Protein AF-A0A7C3SBW4-F1 (afdb_monomer)

Nearest PDB structures (foldseek):
  1ex0-assembly1_B  TM=6.452E-01  e=3.363E-02  Homo sapiens
  1ggu-assembly1_A  TM=6.025E-01  e=2.874E-02  Homo sapiens
  3prx-assembly2_D  TM=5.359E-01  e=4.846E+00  Naja kaouthia

Radius of gyration: 29.94 Å; Cα contacts (8 Å, |Δi|>4): 374; chains: 1; bounding box: 96×35×66 Å

Sequence (185 aa):
MEEKGILLGGFAPDSLNREPVPIFAAIWNLSKTMKRTVTIKPVSNMPSVRIRVFGPVDRRIGYFIPPPPMIAMRERRDEIEVTINPNRGYKVLEFLWDLRDEVTGQMLPPEQWALAVIEFCGEFWVDGERIGVIEEPLKVAGGDIYTGMEIEIIVIPPSPPLGGGSSSGGSNTTDPTKPPKPPEW

Secondary structure (DSSP, 8-state):
-PPP-EEEEEE---BSSSPPEEEEEEEEE--TTS---EEEE-BTTB-SEEEEEEEEE-TTHHHHSPPP-PPEEEEEEE---EEE-TT-EEEEEEEEE-SB-TTT-PBPPTT-EEEEEEEEEEEEEETTEEEEEEEEEEEEEEEEEEB---------PPPPP--------------TTSPPPPP--

pLDDT: mean 70.56, std 15.89, range [33.22, 91.5]

Mean predicted aligned error: 14.57 Å

Solvent-accessible surface area (backbone atoms only — not comparable to full-atom values): 11210 Å² total; per-residue (Å²): 131,85,84,53,58,77,44,80,50,48,46,29,57,62,28,65,79,78,53,58,30,57,37,36,37,34,40,32,31,50,38,84,78,69,72,52,36,38,34,38,31,54,45,81,100,44,52,15,33,35,41,35,32,30,56,82,44,65,83,70,44,81,77,82,45,86,72,73,93,74,61,64,28,40,77,49,73,41,73,48,75,49,76,38,50,41,70,34,73,46,81,73,48,76,47,73,42,70,56,47,24,72,84,79,67,46,64,64,59,80,72,34,30,28,40,33,40,34,27,39,29,19,34,38,24,47,76,87,41,82,77,51,72,36,86,68,62,48,76,41,78,15,43,68,33,44,33,52,77,85,80,84,80,83,77,76,73,80,74,74,79,92,71,82,83,84,86,87,88,88,80,91,79,84,75,92,86,65,83,83,80,84,90,81,136

Foldseek 3Di:
DDFDAKDWAWAWDADADLWFIKTWTKIWGQGPVQAKKKWWFDDPPAFQKKKFKFDQDDPVCVPDPPDDPTDGLDMDGHGDTDIAGHGDMDTGDIDTHSQGRPVVRDHHDAFGKMWIKMWGWTFMAMPNHTDDTRPDTDIDTRDIYHHHDDDDDPDPDPDPPCDDDDDDDDDDDDDPPDDDDDDDD

Structure (mmCIF, N/CA/C/O backbone):
data_AF-A0A7C3SBW4-F1
#
_entry.id   AF-A0A7C3SBW4-F1
#
loop_
_atom_site.group_PDB
_atom_site.id
_atom_site.type_symbol
_atom_site.label_atom_id
_atom_site.label_alt_id
_atom_site.label_comp_id
_atom_site.label_asym_id
_atom_site.label_entity_id
_atom_site.label_seq_id
_atom_site.pdbx_PDB_ins_code
_atom_site.Cartn_x
_atom_site.Cartn_y
_atom_site.Cartn_z
_atom_site.occupancy
_atom_site.B_iso_or_equiv
_atom_site.auth_seq_id
_atom_site.auth_comp_id
_atom_site.auth_asym_id
_atom_site.auth_atom_id
_atom_site.pdbx_PDB_model_num
ATOM 1 N N . MET A 1 1 ? -0.923 7.784 29.956 1.00 41.69 1 MET A N 1
ATOM 2 C CA . MET A 1 1 ? -0.349 7.296 28.682 1.00 41.69 1 MET A CA 1
ATOM 3 C C . MET A 1 1 ? -1.430 7.435 27.630 1.00 41.69 1 MET A C 1
ATOM 5 O O . MET A 1 1 ? -2.468 6.813 27.804 1.00 41.69 1 MET A O 1
ATOM 9 N N . GLU A 1 2 ? -1.219 8.256 26.603 1.00 44.97 2 GLU A N 1
ATOM 10 C CA . GLU A 1 2 ? -2.197 8.441 25.524 1.00 44.97 2 GLU A CA 1
ATOM 11 C C . GLU A 1 2 ? -2.502 7.117 24.804 1.00 44.97 2 GLU A C 1
ATOM 13 O O . GLU A 1 2 ? -1.635 6.240 24.619 1.00 44.97 2 GLU A O 1
ATOM 18 N N . GLU A 1 3 ? -3.779 6.954 24.470 1.00 48.44 3 GLU A N 1
ATOM 19 C CA . GLU A 1 3 ? -4.307 5.838 23.696 1.00 48.44 3 GLU A CA 1
ATOM 20 C C . GLU A 1 3 ? -3.648 5.887 22.309 1.00 48.44 3 GLU A C 1
ATOM 22 O O . GLU A 1 3 ? -3.734 6.894 21.613 1.00 48.44 3 GLU A O 1
ATOM 27 N N . LYS A 1 4 ? -2.908 4.836 21.923 1.00 50.06 4 LYS A N 1
ATOM 28 C CA . LYS A 1 4 ? -2.380 4.757 20.553 1.00 50.06 4 LYS A CA 1
ATOM 29 C C . LYS A 1 4 ? -3.484 4.144 19.689 1.00 50.06 4 LYS A C 1
ATOM 31 O O . LYS A 1 4 ? -3.981 3.076 20.033 1.00 50.06 4 LYS A O 1
ATOM 36 N N . GLY A 1 5 ? -3.896 4.886 18.660 1.00 61.09 5 GLY A N 1
ATOM 37 C CA . GLY A 1 5 ? -5.053 4.606 17.807 1.00 61.09 5 GLY A CA 1
ATOM 38 C C . GLY A 1 5 ? -4.796 3.591 16.687 1.00 61.09 5 GLY A C 1
ATOM 39 O O . GLY A 1 5 ? -4.106 2.592 16.873 1.00 61.09 5 GLY A O 1
ATOM 40 N N . ILE A 1 6 ? -5.394 3.841 15.522 1.00 64.62 6 ILE A 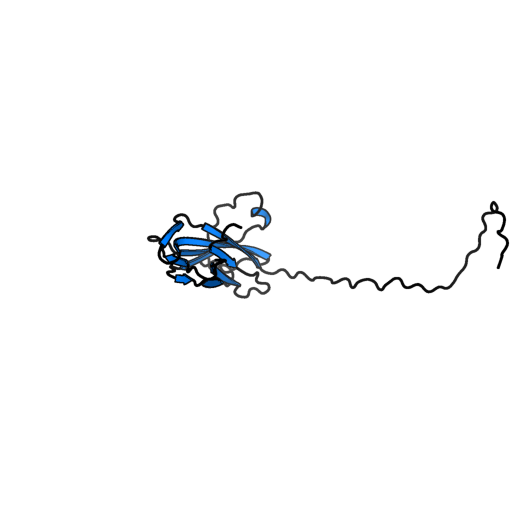N 1
ATOM 41 C CA . ILE A 1 6 ? -5.275 3.019 14.308 1.00 64.62 6 ILE A CA 1
ATOM 42 C C . ILE A 1 6 ? -3.901 3.251 13.672 1.00 64.62 6 ILE A C 1
ATOM 44 O O . ILE A 1 6 ? -3.474 4.397 13.532 1.00 64.62 6 ILE A O 1
ATOM 48 N N . LEU A 1 7 ? -3.220 2.176 13.264 1.00 70.56 7 LEU A N 1
ATOM 49 C CA . LEU A 1 7 ? -2.007 2.253 12.454 1.00 70.56 7 LEU A CA 1
ATOM 50 C C . LEU A 1 7 ? -2.331 1.848 11.016 1.00 70.56 7 LEU A C 1
ATOM 52 O O . LEU A 1 7 ? -2.761 0.724 10.753 1.00 70.56 7 LEU A O 1
ATOM 56 N N . LEU A 1 8 ? -2.074 2.766 10.094 1.00 66.31 8 LEU A N 1
ATOM 57 C CA . LEU A 1 8 ? -2.120 2.524 8.660 1.00 66.31 8 LEU A CA 1
ATOM 58 C C . LEU A 1 8 ? -0.696 2.260 8.183 1.00 66.31 8 LEU A C 1
ATOM 60 O O . LEU A 1 8 ? 0.219 3.012 8.523 1.00 66.31 8 LEU A O 1
ATOM 64 N N . GLY A 1 9 ? -0.492 1.190 7.423 1.00 65.00 9 GLY A N 1
ATOM 65 C CA . GLY A 1 9 ? 0.832 0.865 6.922 1.00 65.00 9 GLY A CA 1
ATOM 66 C C . GLY A 1 9 ? 0.792 -0.040 5.707 1.00 65.00 9 GLY A C 1
ATOM 67 O O . GLY A 1 9 ? -0.243 -0.528 5.263 1.00 65.00 9 GLY A O 1
ATOM 68 N N . GLY A 1 10 ? 1.955 -0.282 5.149 1.00 65.19 10 GLY A N 1
ATOM 69 C CA . GLY A 1 10 ? 2.096 -1.236 4.075 1.00 65.19 10 GLY A CA 1
ATOM 70 C C . GLY A 1 10 ? 3.554 -1.431 3.757 1.00 65.19 10 GLY A C 1
ATOM 71 O O . GLY A 1 10 ? 4.425 -0.755 4.307 1.00 65.19 10 GLY A O 1
ATOM 72 N N . PHE A 1 11 ? 3.800 -2.424 2.927 1.00 70.50 11 PHE A N 1
ATOM 73 C CA . PHE A 1 11 ? 5.134 -2.913 2.678 1.00 70.50 11 PHE A CA 1
ATOM 74 C C . PHE A 1 11 ? 5.240 -3.360 1.226 1.00 70.50 11 PHE A C 1
ATOM 76 O O . PHE A 1 11 ? 4.346 -4.022 0.692 1.00 70.50 11 PHE A O 1
ATOM 83 N N . ALA A 1 12 ? 6.353 -2.987 0.614 1.00 64.44 12 ALA A N 1
ATOM 84 C CA . ALA A 1 12 ? 6.828 -3.532 -0.640 1.00 64.44 12 ALA A CA 1
ATOM 85 C C . ALA A 1 12 ? 8.294 -3.930 -0.398 1.00 64.44 12 ALA A C 1
ATOM 87 O O . ALA A 1 12 ? 9.088 -3.057 -0.048 1.00 64.44 12 ALA A O 1
ATOM 88 N N . PRO A 1 13 ? 8.650 -5.222 -0.476 1.00 69.06 13 PRO A N 1
ATOM 89 C CA . PRO A 1 13 ? 10.032 -5.651 -0.385 1.00 69.06 13 PRO A CA 1
ATOM 90 C C . PRO A 1 13 ? 10.785 -5.327 -1.672 1.00 69.06 13 PRO A C 1
ATOM 92 O O . PRO A 1 13 ? 10.214 -5.286 -2.761 1.00 69.06 13 PRO A O 1
ATOM 95 N N . ASP A 1 14 ? 12.098 -5.208 -1.543 1.00 69.62 14 ASP A N 1
ATOM 96 C CA . ASP A 1 14 ? 13.002 -5.197 -2.685 1.00 69.62 14 ASP A CA 1
ATOM 97 C C . ASP A 1 14 ? 13.004 -6.552 -3.414 1.00 69.62 14 ASP A C 1
ATOM 99 O O . ASP A 1 14 ? 12.884 -7.609 -2.787 1.00 69.62 14 ASP A O 1
ATOM 103 N N . SER A 1 15 ? 13.188 -6.538 -4.741 1.00 61.50 15 SER A N 1
ATOM 104 C CA . SER A 1 15 ? 13.403 -7.755 -5.537 1.00 61.50 15 SER A CA 1
ATOM 105 C C . SER A 1 15 ? 14.829 -7.807 -6.072 1.00 61.50 15 SER A C 1
ATOM 107 O O . SER A 1 15 ? 15.235 -7.013 -6.922 1.00 61.50 15 SER A O 1
ATOM 109 N N . LEU A 1 16 ? 15.554 -8.847 -5.669 1.00 62.72 16 LEU A N 1
ATOM 110 C CA . LEU A 1 16 ? 16.929 -9.086 -6.103 1.00 62.72 16 LEU A CA 1
ATOM 111 C C . LEU A 1 16 ? 17.014 -9.720 -7.506 1.00 62.72 16 LEU A C 1
ATOM 113 O O . LEU A 1 16 ? 17.942 -9.416 -8.248 1.00 62.72 16 LEU A O 1
ATOM 117 N N . ASN A 1 17 ? 16.020 -10.524 -7.913 1.00 62.97 17 ASN A N 1
ATOM 118 C CA . ASN A 1 17 ? 16.131 -11.428 -9.074 1.00 62.97 17 ASN A CA 1
ATOM 119 C C . ASN A 1 17 ? 15.138 -11.150 -10.221 1.00 62.97 17 ASN A C 1
ATOM 121 O O . ASN A 1 17 ? 14.837 -12.044 -11.008 1.00 62.97 17 ASN A O 1
ATOM 125 N N . ARG A 1 18 ? 14.617 -9.917 -10.334 1.00 68.56 18 ARG A N 1
ATOM 126 C CA . ARG A 1 18 ? 13.506 -9.563 -11.254 1.00 68.56 18 ARG A CA 1
ATOM 127 C C . ARG A 1 18 ? 12.284 -10.488 -11.127 1.00 68.56 18 ARG A C 1
ATOM 129 O O . ARG A 1 18 ? 11.531 -10.670 -12.084 1.00 68.56 18 ARG A O 1
ATOM 136 N N . GLU A 1 19 ? 12.092 -11.066 -9.950 1.00 74.94 19 GLU A N 1
ATOM 137 C CA . GLU A 1 19 ? 10.866 -11.780 -9.634 1.00 74.94 19 GLU A CA 1
ATOM 138 C C . GLU A 1 19 ? 9.758 -10.761 -9.344 1.00 74.94 19 GLU A C 1
ATOM 140 O O . GLU A 1 19 ? 10.047 -9.622 -8.960 1.00 74.94 19 GLU A O 1
ATOM 145 N N . PRO A 1 20 ? 8.482 -11.129 -9.532 1.00 82.00 20 PRO A N 1
ATOM 146 C CA . PRO A 1 20 ? 7.391 -10.252 -9.156 1.00 82.00 20 PRO A CA 1
ATOM 147 C C . PRO A 1 20 ? 7.479 -9.846 -7.678 1.00 82.00 20 PRO A C 1
ATOM 149 O O . PRO A 1 20 ? 7.501 -10.692 -6.786 1.00 82.00 20 PRO A O 1
ATOM 152 N N . VAL A 1 21 ? 7.496 -8.540 -7.423 1.00 83.56 21 VAL A N 1
ATOM 153 C CA . VAL A 1 21 ? 7.539 -7.948 -6.086 1.00 83.56 21 VAL A CA 1
ATOM 154 C C . VAL A 1 21 ? 6.149 -8.025 -5.452 1.00 83.56 21 VAL A C 1
ATOM 156 O O . VAL A 1 21 ? 5.202 -7.481 -6.029 1.00 83.56 21 VAL A O 1
ATOM 159 N N . PRO A 1 22 ? 5.976 -8.652 -4.276 1.00 83.69 22 PRO A N 1
ATOM 160 C CA . PRO A 1 22 ? 4.713 -8.596 -3.551 1.00 83.69 22 PRO A CA 1
ATOM 161 C C . PRO A 1 22 ? 4.513 -7.221 -2.918 1.00 83.69 22 PRO A C 1
ATOM 163 O O . PRO A 1 22 ? 5.237 -6.827 -2.015 1.00 83.69 22 PRO A O 1
ATOM 166 N N . ILE A 1 23 ? 3.493 -6.494 -3.351 1.00 83.62 23 ILE A N 1
ATOM 167 C CA . ILE A 1 23 ? 3.130 -5.191 -2.798 1.00 83.62 23 ILE A CA 1
ATOM 168 C C . ILE A 1 23 ? 1.827 -5.349 -2.030 1.00 83.62 23 ILE A C 1
ATOM 170 O O . ILE A 1 23 ? 0.831 -5.807 -2.598 1.00 83.62 23 ILE A O 1
ATOM 174 N N . PHE A 1 24 ? 1.807 -4.947 -0.757 1.00 84.50 24 PHE A N 1
ATOM 175 C CA . PHE A 1 24 ? 0.584 -5.003 0.035 1.00 84.50 24 PHE A CA 1
ATOM 176 C C . PHE A 1 24 ? 0.383 -3.816 0.980 1.00 84.50 24 PHE A C 1
ATOM 178 O O . PHE A 1 24 ? 1.320 -3.222 1.515 1.00 84.50 24 PHE A O 1
ATOM 185 N N . ALA A 1 25 ? -0.889 -3.506 1.220 1.00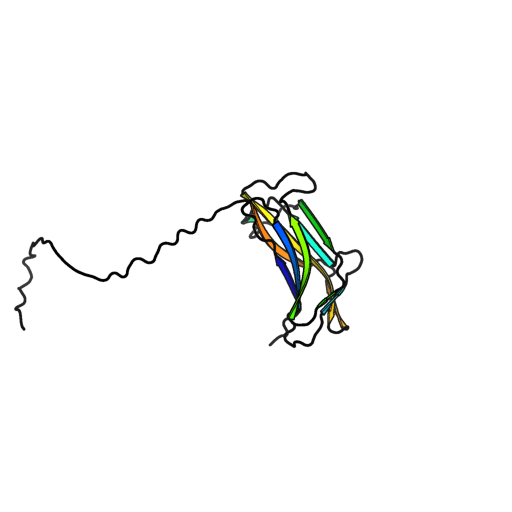 82.06 25 ALA A N 1
ATOM 186 C CA . ALA A 1 25 ? -1.354 -2.548 2.213 1.00 82.06 25 ALA A CA 1
ATOM 187 C C . ALA A 1 25 ? -2.103 -3.278 3.327 1.00 82.06 25 ALA A C 1
ATOM 189 O O . ALA A 1 25 ? -2.860 -4.224 3.082 1.00 82.06 25 ALA A O 1
ATOM 190 N N . ALA A 1 26 ? -1.915 -2.824 4.560 1.00 80.88 26 ALA A N 1
ATOM 191 C CA . ALA A 1 26 ? -2.559 -3.407 5.721 1.00 80.88 26 ALA A CA 1
ATOM 192 C C . ALA A 1 26 ? -2.909 -2.345 6.765 1.00 80.88 26 ALA A C 1
ATOM 194 O O . ALA A 1 26 ? -2.339 -1.257 6.837 1.00 80.88 26 ALA A O 1
ATOM 195 N N . ILE A 1 27 ? -3.895 -2.675 7.584 1.00 75.81 27 ILE A N 1
ATOM 196 C CA . ILE A 1 27 ? -4.384 -1.799 8.637 1.00 75.81 27 ILE A CA 1
ATOM 197 C C . ILE A 1 27 ? -4.351 -2.571 9.939 1.00 75.81 27 ILE A C 1
ATOM 199 O O . ILE A 1 27 ? -4.850 -3.693 10.015 1.00 75.81 27 ILE A O 1
ATOM 203 N N . TRP A 1 28 ? -3.773 -1.970 10.972 1.00 74.31 28 TRP A N 1
ATOM 204 C CA . TRP A 1 28 ? -3.675 -2.571 12.292 1.00 74.31 28 TRP A CA 1
ATOM 205 C C . TRP A 1 28 ? -4.455 -1.752 13.308 1.00 74.31 28 TRP A C 1
ATOM 207 O O . TRP A 1 28 ? -4.230 -0.554 13.493 1.00 74.31 28 TRP A O 1
ATOM 217 N N . ASN A 1 29 ? -5.352 -2.429 14.019 1.00 74.75 29 ASN A N 1
ATOM 218 C CA . ASN A 1 29 ? -5.999 -1.864 15.190 1.00 74.75 29 ASN A CA 1
ATOM 219 C C . ASN A 1 29 ? -5.076 -2.058 16.404 1.00 74.75 29 ASN A C 1
ATOM 221 O O . ASN A 1 29 ? -5.042 -3.143 16.989 1.00 74.75 29 ASN A O 1
ATOM 225 N N . LEU A 1 30 ? -4.334 -1.011 16.786 1.00 69.12 30 LEU A N 1
ATOM 226 C CA . LEU A 1 30 ? -3.424 -1.026 17.941 1.00 69.12 30 LEU A CA 1
ATOM 227 C C . LEU A 1 30 ? -4.108 -0.621 19.259 1.00 69.12 30 LEU A C 1
ATOM 229 O O . LEU A 1 30 ? -3.430 -0.184 20.195 1.00 69.12 30 LEU A O 1
ATOM 233 N N . SER A 1 31 ? -5.438 -0.753 19.351 1.00 63.56 31 SER A N 1
ATOM 234 C CA . SER A 1 31 ? -6.185 -0.434 20.568 1.00 63.56 31 SER A CA 1
ATOM 235 C C . SER A 1 31 ? -5.608 -1.171 21.782 1.00 63.56 31 SER A C 1
ATOM 237 O O . SER A 1 31 ? -5.724 -2.392 21.939 1.00 63.56 31 SER A O 1
ATOM 239 N N . LYS A 1 32 ? -5.004 -0.393 22.689 1.00 59.88 32 LYS A N 1
ATOM 240 C CA . LYS A 1 32 ? -4.364 -0.898 23.913 1.00 59.88 32 LYS A CA 1
ATOM 241 C C . LYS A 1 32 ? -5.357 -1.542 24.885 1.00 59.88 32 LYS A C 1
ATOM 243 O O . LYS A 1 32 ? -4.949 -2.328 25.732 1.00 59.88 32 LYS A O 1
ATOM 248 N N . THR A 1 33 ? -6.646 -1.209 24.796 1.00 54.88 33 THR A N 1
ATOM 249 C CA . THR A 1 33 ? -7.672 -1.654 25.751 1.00 54.88 33 THR A CA 1
ATOM 250 C C . THR A 1 33 ? -8.300 -3.005 25.409 1.00 54.88 33 THR A C 1
ATOM 252 O O . THR A 1 33 ? -9.181 -3.438 26.144 1.00 54.88 33 THR A O 1
ATOM 255 N N . MET A 1 34 ? -7.850 -3.709 24.357 1.00 56.16 34 MET A N 1
ATOM 256 C CA . MET A 1 34 ? -8.329 -5.052 23.954 1.00 56.16 34 MET A CA 1
ATOM 257 C C . MET A 1 34 ? -9.853 -5.163 23.728 1.00 56.16 34 MET A C 1
ATOM 259 O O . MET A 1 34 ? -10.361 -6.268 23.567 1.00 56.16 34 MET A O 1
ATOM 263 N N . LYS A 1 35 ? -10.595 -4.048 23.730 1.00 67.81 35 LYS A N 1
ATOM 264 C CA . LYS A 1 35 ? -12.067 -4.041 23.758 1.00 67.81 35 LYS A CA 1
ATOM 265 C C . LYS A 1 35 ? -12.712 -3.314 22.585 1.00 67.81 35 LYS A C 1
ATOM 267 O O . LYS A 1 35 ? -13.887 -3.547 22.345 1.00 67.81 35 LYS A O 1
ATOM 272 N N . ARG A 1 36 ? -11.962 -2.465 21.874 1.00 72.94 36 ARG A N 1
ATOM 273 C CA . ARG A 1 36 ? -12.517 -1.594 20.836 1.00 72.94 36 ARG A CA 1
ATOM 274 C C . ARG A 1 36 ? -12.322 -2.140 19.430 1.00 72.94 36 ARG A C 1
ATOM 276 O O . ARG A 1 36 ? -11.194 -2.397 18.996 1.00 72.94 36 ARG A O 1
ATOM 283 N N . THR A 1 37 ? -13.423 -2.284 18.716 1.00 79.06 37 THR A N 1
ATOM 284 C CA . THR A 1 37 ? -13.440 -2.598 17.288 1.00 79.06 37 THR A CA 1
ATOM 285 C C . THR A 1 37 ? -13.274 -1.326 16.469 1.00 79.06 37 THR A C 1
ATOM 287 O O . THR A 1 37 ? -13.704 -0.252 16.884 1.00 79.06 37 THR A O 1
ATOM 290 N N . VAL A 1 38 ? -12.632 -1.445 15.309 1.00 78.50 38 VAL A N 1
ATOM 291 C CA . VAL A 1 38 ? -12.470 -0.344 14.354 1.00 78.50 38 VAL A CA 1
ATOM 292 C C . VAL A 1 38 ? -13.141 -0.743 13.055 1.00 78.50 38 VAL A C 1
ATOM 294 O O . VAL A 1 38 ? -12.739 -1.742 12.467 1.00 78.50 38 VAL A O 1
ATOM 297 N N . THR A 1 39 ? -14.114 0.027 12.587 1.00 83.56 39 THR A N 1
ATOM 298 C CA . THR A 1 39 ? -14.709 -0.164 11.262 1.00 83.56 39 THR A CA 1
ATOM 299 C C . THR A 1 39 ? -14.237 0.927 10.316 1.00 83.56 39 THR A C 1
ATOM 301 O O . THR A 1 39 ? -14.225 2.106 10.668 1.00 83.56 39 THR A O 1
ATOM 304 N N . ILE A 1 40 ? -13.844 0.526 9.114 1.00 84.50 40 ILE A N 1
ATOM 305 C CA . ILE A 1 40 ? -13.463 1.424 8.024 1.00 84.50 40 ILE A CA 1
ATOM 306 C C . ILE A 1 40 ? -14.505 1.271 6.938 1.00 84.50 40 ILE A C 1
ATOM 308 O O . ILE A 1 40 ? -14.872 0.141 6.623 1.00 84.50 40 ILE A O 1
ATOM 312 N N . LYS A 1 41 ? -14.979 2.390 6.398 1.00 86.06 41 LYS A N 1
ATOM 313 C CA . LYS A 1 41 ? -15.948 2.431 5.300 1.00 86.06 41 LYS A CA 1
ATOM 314 C C . LYS A 1 41 ? -15.443 3.331 4.175 1.00 86.06 41 LYS A C 1
ATOM 316 O O . LYS A 1 41 ? -14.743 4.305 4.472 1.00 86.06 41 LYS A O 1
ATOM 321 N N . PRO A 1 42 ? -15.794 3.050 2.911 1.00 84.75 42 PRO A N 1
ATOM 322 C CA . PRO A 1 42 ? -15.470 3.946 1.808 1.00 84.75 42 PRO A CA 1
ATOM 323 C C . PRO A 1 42 ? -16.155 5.308 1.984 1.00 84.75 42 PRO A C 1
ATOM 325 O O . PRO A 1 42 ? -17.232 5.411 2.573 1.00 84.75 42 PRO A O 1
ATOM 328 N N . VAL A 1 43 ? -15.523 6.359 1.460 1.00 82.56 43 VAL A N 1
ATOM 329 C CA . VAL A 1 43 ? -16.083 7.718 1.406 1.00 82.56 43 VAL A CA 1
ATOM 330 C C . VAL A 1 43 ? -16.357 8.057 -0.049 1.00 82.56 43 VAL A C 1
ATOM 332 O O . VAL A 1 43 ? -15.418 8.226 -0.825 1.00 82.56 43 VAL A O 1
ATOM 335 N N . SER A 1 44 ? -17.632 8.248 -0.402 1.00 75.69 44 SER A N 1
ATOM 336 C CA . SER A 1 44 ? -18.036 8.692 -1.746 1.00 75.69 44 SER A CA 1
ATOM 337 C C . SER A 1 44 ? -17.423 7.816 -2.864 1.00 75.69 44 SER A C 1
ATOM 339 O O . SER A 1 44 ? -17.164 6.636 -2.657 1.00 75.69 44 SER A O 1
ATOM 341 N N . ASN A 1 45 ? -17.179 8.381 -4.049 1.00 71.75 45 ASN A N 1
ATOM 342 C CA . ASN A 1 45 ? -16.554 7.725 -5.209 1.00 71.75 45 ASN A CA 1
ATOM 343 C C . ASN A 1 45 ? -15.023 7.531 -5.072 1.00 71.75 45 ASN A C 1
ATOM 345 O O . ASN A 1 45 ? -14.314 7.521 -6.086 1.00 71.75 45 ASN A O 1
ATOM 349 N N . MET A 1 46 ? -14.476 7.474 -3.852 1.00 70.69 46 MET A N 1
ATOM 350 C CA . MET A 1 46 ? -13.038 7.296 -3.627 1.00 70.69 46 MET A CA 1
ATOM 351 C C . MET A 1 46 ? -12.728 5.893 -3.106 1.00 70.69 46 MET A C 1
ATOM 353 O O . MET A 1 46 ? -13.372 5.438 -2.161 1.00 70.69 46 MET A O 1
ATOM 357 N N . PRO A 1 47 ? -11.697 5.224 -3.657 1.00 75.69 47 PRO A N 1
ATOM 358 C CA . PRO A 1 47 ? -11.264 3.944 -3.126 1.00 75.69 47 PRO A CA 1
ATOM 359 C C . PRO A 1 47 ? -10.715 4.135 -1.709 1.00 75.69 47 PRO A C 1
ATOM 361 O O . PRO A 1 47 ? -9.899 5.030 -1.470 1.00 75.69 47 PRO A O 1
ATOM 364 N N . SER A 1 48 ? -11.127 3.274 -0.777 1.00 84.19 48 SER A N 1
ATOM 365 C CA . SER A 1 48 ? -10.616 3.284 0.598 1.00 84.19 48 SER A CA 1
ATOM 366 C C . SER A 1 48 ? -9.100 3.069 0.640 1.00 84.19 48 SER A C 1
ATOM 368 O O . SER A 1 48 ? -8.419 3.600 1.516 1.00 84.19 48 SER A O 1
ATOM 370 N N . VAL A 1 49 ? -8.550 2.306 -0.313 1.00 87.06 49 VAL A N 1
ATOM 371 C CA . VAL A 1 49 ? -7.103 2.129 -0.477 1.00 87.06 49 VAL A CA 1
ATOM 372 C C . VAL A 1 49 ? -6.697 2.252 -1.940 1.00 87.06 49 VAL A C 1
ATOM 374 O O . VAL A 1 49 ? -7.299 1.655 -2.831 1.00 87.06 49 VAL A O 1
ATOM 377 N N . ARG A 1 50 ? -5.617 2.992 -2.194 1.00 87.69 50 ARG A N 1
ATOM 378 C CA . ARG A 1 50 ? -4.964 3.070 -3.503 1.00 87.69 50 ARG A CA 1
ATOM 379 C C . ARG A 1 50 ? -3.464 2.866 -3.351 1.00 87.69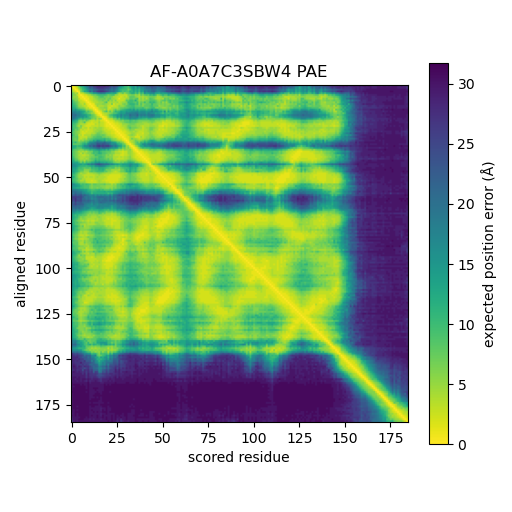 50 ARG A C 1
ATOM 381 O O . ARG A 1 50 ? -2.820 3.584 -2.600 1.00 87.69 50 ARG A O 1
ATOM 388 N N . ILE A 1 51 ? -2.897 1.921 -4.091 1.00 87.69 51 ILE A N 1
ATOM 389 C CA . ILE A 1 51 ? -1.448 1.735 -4.196 1.00 87.69 51 ILE A CA 1
ATOM 390 C C . ILE A 1 51 ? -1.005 2.165 -5.589 1.00 87.69 51 ILE A C 1
ATOM 392 O O . ILE A 1 51 ? -1.538 1.681 -6.589 1.00 87.69 51 ILE A O 1
ATOM 396 N N . ARG A 1 52 ? -0.023 3.063 -5.656 1.00 88.75 52 ARG A N 1
ATOM 397 C CA . ARG A 1 52 ? 0.602 3.522 -6.900 1.00 88.75 52 ARG A CA 1
ATOM 398 C C . ARG A 1 52 ? 2.092 3.263 -6.851 1.00 88.75 52 ARG A C 1
ATOM 400 O O . ARG A 1 52 ? 2.735 3.599 -5.861 1.00 88.75 52 ARG A O 1
ATOM 407 N N . VAL A 1 53 ? 2.627 2.707 -7.926 1.00 87.75 53 VAL A N 1
ATOM 408 C CA . VAL A 1 53 ? 4.060 2.479 -8.084 1.00 87.75 53 VAL A CA 1
ATOM 409 C C . VAL A 1 53 ? 4.610 3.475 -9.093 1.00 87.75 53 VAL A C 1
ATOM 411 O O . VAL A 1 53 ? 4.080 3.594 -10.198 1.00 87.75 53 VAL A O 1
ATOM 414 N N . PHE A 1 54 ? 5.655 4.200 -8.708 1.00 86.44 54 PHE A N 1
ATOM 415 C CA . PHE A 1 54 ? 6.304 5.231 -9.514 1.00 86.44 54 PHE A CA 1
ATOM 416 C C . PHE A 1 54 ? 7.746 4.847 -9.798 1.00 86.44 54 PHE A C 1
ATOM 418 O O . PHE A 1 54 ? 8.452 4.426 -8.887 1.00 86.44 54 PHE A O 1
ATOM 425 N N . GLY A 1 55 ? 8.202 5.043 -11.029 1.00 82.06 55 GLY A N 1
ATOM 426 C CA . GLY A 1 55 ? 9.580 4.766 -11.402 1.00 82.06 55 GLY A CA 1
ATOM 427 C C . GLY A 1 55 ? 9.897 5.163 -12.846 1.00 82.06 55 GLY A C 1
ATOM 428 O O . GLY A 1 55 ? 8.978 5.446 -13.619 1.00 82.06 55 GLY A O 1
ATOM 429 N N . PRO A 1 56 ? 11.189 5.186 -13.211 1.00 80.94 56 PRO A N 1
ATOM 430 C CA . PRO A 1 56 ? 12.332 5.104 -12.297 1.00 80.94 56 PRO A CA 1
ATOM 431 C C . PRO A 1 56 ? 12.439 6.355 -11.403 1.00 80.94 56 PRO A C 1
ATOM 433 O O . PRO A 1 56 ? 12.165 7.468 -11.852 1.00 80.94 56 PRO A O 1
ATOM 436 N N . VAL A 1 57 ? 12.826 6.183 -10.137 1.00 78.06 57 VAL A N 1
ATOM 437 C CA . VAL A 1 57 ? 13.089 7.289 -9.199 1.00 78.06 57 VAL A CA 1
ATOM 438 C C . VAL A 1 57 ? 14.565 7.323 -8.804 1.00 78.06 57 VAL A C 1
ATOM 440 O O . VAL A 1 57 ? 15.194 6.287 -8.614 1.00 78.06 57 VAL A O 1
ATOM 443 N N . ASP A 1 58 ? 15.143 8.518 -8.669 1.00 69.69 58 ASP A N 1
ATOM 444 C CA . ASP A 1 58 ? 16.471 8.673 -8.063 1.00 69.69 58 ASP A CA 1
ATOM 445 C C . ASP A 1 58 ? 16.315 8.655 -6.536 1.00 69.69 58 ASP A C 1
ATOM 447 O O . ASP A 1 58 ? 15.581 9.466 -5.970 1.00 69.69 58 ASP A O 1
ATOM 451 N N . ARG A 1 59 ? 17.033 7.750 -5.859 1.00 63.12 59 ARG A N 1
ATOM 452 C CA . ARG A 1 59 ? 17.037 7.589 -4.392 1.00 63.12 59 ARG A CA 1
ATOM 453 C C . ARG A 1 59 ? 17.283 8.905 -3.636 1.00 63.12 59 ARG A C 1
ATOM 455 O O . ARG A 1 59 ? 16.829 9.078 -2.508 1.00 63.12 59 ARG A O 1
ATOM 462 N N . ARG A 1 60 ? 17.988 9.863 -4.244 1.00 61.66 60 ARG A N 1
ATOM 463 C CA . ARG A 1 60 ? 18.295 11.180 -3.652 1.00 61.66 60 ARG A CA 1
ATOM 464 C C . ARG A 1 60 ? 17.105 12.140 -3.654 1.00 61.66 60 ARG A C 1
ATOM 466 O O . ARG A 1 60 ? 17.122 13.127 -2.918 1.00 61.66 60 ARG A O 1
ATOM 473 N N . ILE A 1 61 ? 16.063 11.852 -4.435 1.00 55.56 61 ILE A N 1
ATOM 474 C CA . ILE A 1 61 ? 14.842 12.667 -4.517 1.00 55.56 61 ILE A CA 1
ATOM 475 C C . ILE A 1 61 ? 14.043 12.602 -3.202 1.00 55.56 61 ILE A C 1
ATOM 477 O O . ILE A 1 61 ? 13.288 13.519 -2.898 1.00 55.56 61 ILE A O 1
ATOM 481 N N . GLY A 1 62 ? 14.294 11.604 -2.347 1.00 50.78 62 GLY A N 1
ATOM 482 C CA . GLY A 1 62 ? 13.661 11.482 -1.031 1.00 50.78 62 GLY A CA 1
ATOM 483 C C . GLY A 1 62 ? 14.053 12.536 0.017 1.00 50.78 62 GLY A C 1
ATOM 484 O O . GLY A 1 62 ? 13.410 12.578 1.062 1.00 50.78 62 GLY A O 1
ATOM 485 N N . TYR A 1 63 ? 15.068 13.384 -0.219 1.00 46.50 63 TYR A N 1
ATOM 486 C CA . TYR A 1 63 ? 15.591 14.267 0.839 1.00 46.50 63 TYR A CA 1
ATOM 487 C C . TYR A 1 63 ? 15.545 15.781 0.569 1.00 46.50 63 TYR A C 1
ATOM 489 O O . TYR A 1 63 ? 15.472 16.527 1.542 1.00 46.50 63 TYR A O 1
ATOM 497 N N . PHE A 1 64 ? 15.563 16.273 -0.682 1.00 43.19 64 PHE A N 1
ATOM 498 C CA . PHE A 1 64 ? 15.730 17.727 -0.916 1.00 43.19 64 PHE A CA 1
ATOM 499 C C . PHE A 1 64 ? 15.032 18.332 -2.144 1.00 43.19 64 PHE A C 1
ATOM 501 O O . PHE A 1 64 ? 15.016 19.555 -2.271 1.00 43.19 64 PHE A O 1
ATOM 508 N N . ILE A 1 65 ? 14.456 17.535 -3.050 1.00 47.41 65 ILE A N 1
ATOM 509 C CA . ILE A 1 65 ? 13.853 18.050 -4.290 1.00 47.41 65 ILE A CA 1
ATOM 510 C C . ILE A 1 65 ? 12.486 17.390 -4.467 1.00 47.41 65 ILE A C 1
ATOM 512 O O . ILE A 1 65 ? 12.432 16.162 -4.495 1.00 47.41 65 ILE A O 1
ATOM 516 N N . PRO A 1 66 ? 11.381 18.151 -4.588 1.00 48.62 66 PRO A N 1
ATOM 517 C CA . PRO A 1 66 ? 10.103 17.551 -4.934 1.00 48.62 66 PRO A CA 1
ATOM 518 C C . PRO A 1 66 ? 10.258 16.843 -6.289 1.00 48.62 66 PRO A C 1
ATOM 520 O O . PRO A 1 66 ? 10.716 17.482 -7.242 1.00 48.62 66 PRO A O 1
ATOM 523 N N . PRO A 1 67 ? 9.932 15.540 -6.392 1.00 53.59 67 PRO A N 1
ATOM 524 C CA . PRO A 1 67 ? 10.023 14.834 -7.659 1.00 53.59 67 PRO A CA 1
ATOM 525 C C . PRO A 1 67 ? 9.238 15.597 -8.736 1.00 53.59 67 PRO A C 1
ATOM 527 O O . PRO A 1 67 ? 8.181 16.164 -8.426 1.00 53.59 67 PRO A O 1
ATOM 530 N N . PRO A 1 68 ? 9.697 15.596 -10.003 1.00 58.66 68 PRO A N 1
ATOM 531 C CA . PRO A 1 68 ? 8.833 15.997 -11.107 1.00 58.66 68 PRO A CA 1
ATOM 532 C C . PRO A 1 68 ? 7.529 15.182 -11.059 1.00 58.66 68 PRO A C 1
ATOM 534 O O . PRO A 1 68 ? 7.516 14.114 -10.444 1.00 58.66 68 PRO A O 1
ATOM 537 N N . PRO A 1 69 ? 6.429 15.645 -11.683 1.00 65.81 69 PRO A N 1
ATOM 538 C CA . PRO A 1 69 ? 5.171 14.906 -11.695 1.00 65.81 69 PRO A CA 1
ATOM 539 C C . PRO A 1 69 ? 5.407 13.470 -12.173 1.00 65.81 69 PRO A C 1
ATOM 541 O O . PRO A 1 69 ? 5.647 13.227 -13.355 1.00 65.81 69 PRO A O 1
ATOM 544 N N . MET A 1 70 ? 5.401 12.524 -11.235 1.00 73.31 70 MET A N 1
ATOM 545 C CA . MET A 1 70 ? 5.643 11.126 -11.549 1.00 73.31 70 MET A CA 1
ATOM 546 C C . MET A 1 70 ? 4.336 10.523 -12.037 1.00 73.31 70 MET A C 1
ATOM 548 O O . MET A 1 70 ? 3.295 10.656 -11.388 1.00 73.31 70 MET A O 1
ATOM 552 N N . ILE A 1 71 ? 4.394 9.854 -13.182 1.00 81.31 71 ILE A N 1
ATOM 553 C CA . ILE A 1 71 ? 3.286 9.046 -13.680 1.00 81.31 71 ILE A CA 1
ATOM 554 C C . ILE A 1 71 ? 3.402 7.675 -13.018 1.00 81.31 71 ILE A C 1
ATOM 556 O O . ILE A 1 71 ? 4.497 7.122 -12.906 1.00 81.31 71 ILE A O 1
ATOM 560 N N . ALA A 1 72 ? 2.283 7.152 -12.521 1.00 88.19 72 ALA A N 1
ATOM 561 C CA . ALA A 1 72 ? 2.268 5.817 -11.947 1.00 88.19 72 ALA A CA 1
ATOM 562 C C . ALA A 1 72 ? 2.474 4.790 -13.068 1.00 88.19 72 ALA A C 1
ATOM 564 O O . ALA A 1 72 ? 1.705 4.758 -14.024 1.00 88.19 72 ALA A O 1
ATOM 565 N N . MET A 1 73 ? 3.495 3.949 -12.921 1.00 90.19 73 MET A N 1
ATOM 566 C CA . MET A 1 73 ? 3.747 2.786 -13.776 1.00 90.19 73 MET A CA 1
ATOM 567 C C . MET A 1 73 ? 2.707 1.689 -13.542 1.00 90.19 73 MET A C 1
ATOM 569 O O . MET A 1 73 ? 2.432 0.879 -14.419 1.00 90.19 73 MET A O 1
ATOM 573 N N . ARG A 1 74 ? 2.154 1.635 -12.327 1.00 90.88 74 ARG A N 1
ATOM 574 C CA . ARG A 1 74 ? 1.095 0.706 -11.941 1.00 90.88 74 ARG A CA 1
ATOM 575 C C . ARG A 1 74 ? 0.217 1.327 -10.878 1.00 90.88 74 ARG A C 1
ATOM 577 O O . ARG A 1 74 ? 0.705 2.013 -9.976 1.00 90.88 74 ARG A O 1
ATOM 584 N N . GLU A 1 75 ? -1.072 1.034 -10.951 1.00 91.50 75 GLU A N 1
ATOM 585 C CA . GLU A 1 75 ? -2.043 1.475 -9.964 1.00 91.50 75 GLU A CA 1
ATOM 586 C C . GLU A 1 75 ? -3.021 0.356 -9.617 1.00 91.50 75 GLU A C 1
ATOM 588 O O . GLU A 1 75 ? -3.545 -0.345 -10.480 1.00 91.50 75 GLU A O 1
ATOM 593 N N . ARG A 1 76 ? -3.294 0.199 -8.323 1.00 91.06 76 ARG A N 1
ATOM 594 C CA . ARG A 1 76 ? -4.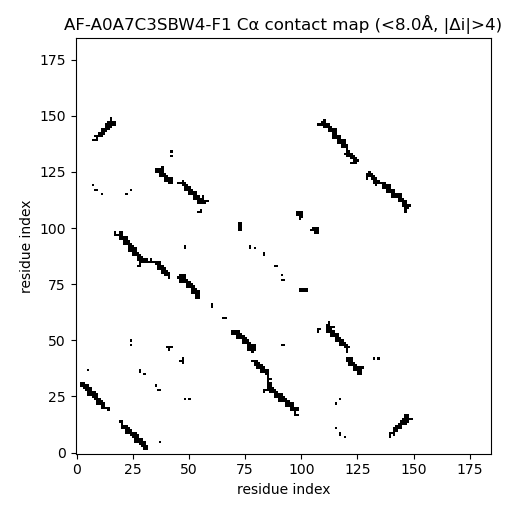339 -0.687 -7.817 1.00 91.06 76 ARG A CA 1
ATOM 595 C C . ARG A 1 76 ? -5.195 0.062 -6.809 1.00 91.06 76 ARG A C 1
ATOM 597 O O . ARG A 1 76 ? -4.680 0.813 -5.984 1.00 91.06 76 ARG A O 1
ATOM 604 N N . ARG A 1 77 ? -6.504 -0.141 -6.897 1.00 90.44 77 ARG A N 1
ATOM 605 C CA . ARG A 1 77 ? -7.522 0.495 -6.057 1.00 90.44 77 ARG A CA 1
ATOM 606 C C . ARG A 1 77 ? -8.398 -0.579 -5.448 1.00 90.44 77 ARG A C 1
ATOM 608 O O . ARG A 1 77 ? -8.663 -1.574 -6.119 1.00 90.44 77 ARG A O 1
ATOM 615 N N . ASP A 1 78 ? -8.845 -0.344 -4.225 1.00 87.50 78 ASP A N 1
ATOM 616 C CA . ASP A 1 78 ? -9.840 -1.186 -3.582 1.00 87.50 78 ASP A CA 1
ATOM 617 C C . ASP A 1 78 ? -10.759 -0.375 -2.674 1.00 87.50 78 ASP A C 1
ATOM 619 O O . ASP A 1 78 ? -10.353 0.622 -2.061 1.00 87.50 78 ASP A O 1
ATOM 623 N N . GLU A 1 79 ? -12.002 -0.823 -2.596 1.00 88.31 79 GLU A N 1
ATOM 624 C CA . GLU A 1 79 ? -13.015 -0.293 -1.698 1.00 88.31 79 GLU A CA 1
ATOM 625 C C . GLU A 1 79 ? -13.200 -1.291 -0.566 1.00 88.31 79 GLU A C 1
ATOM 627 O O . GLU A 1 79 ? -13.650 -2.416 -0.773 1.00 88.31 79 GLU A O 1
ATOM 632 N N . ILE A 1 80 ? -12.834 -0.877 0.645 1.00 82.44 80 ILE A N 1
ATOM 633 C CA . ILE A 1 80 ? -12.966 -1.729 1.822 1.00 82.44 80 ILE A CA 1
ATOM 634 C C . ILE A 1 80 ? -14.025 -1.198 2.774 1.00 82.44 80 ILE A C 1
ATOM 636 O O . ILE A 1 80 ? -13.969 -0.045 3.208 1.00 82.44 80 ILE A O 1
ATOM 640 N N . GLU A 1 81 ? -14.937 -2.095 3.142 1.00 87.69 81 GLU A N 1
ATOM 641 C CA . GLU A 1 81 ? -15.745 -2.004 4.350 1.00 87.69 81 GLU A CA 1
ATOM 642 C C . GLU A 1 81 ? -15.376 -3.174 5.269 1.00 87.69 81 GLU A C 1
ATOM 644 O O . GLU A 1 81 ? -15.649 -4.335 4.966 1.00 87.69 81 GLU A O 1
ATOM 649 N N . VAL A 1 82 ? -14.696 -2.886 6.380 1.00 85.12 82 VAL A N 1
ATOM 650 C CA . VAL A 1 82 ? -14.182 -3.930 7.278 1.00 85.12 82 VAL A CA 1
ATOM 651 C C . VAL A 1 82 ? -14.220 -3.501 8.733 1.00 85.12 82 VAL A C 1
ATOM 653 O O . VAL A 1 82 ? -13.851 -2.377 9.062 1.00 85.12 82 VAL A O 1
ATOM 656 N N . THR A 1 83 ? -14.598 -4.431 9.611 1.00 85.38 83 THR A N 1
ATOM 657 C CA . THR A 1 83 ? -14.469 -4.295 11.065 1.00 85.38 83 THR A CA 1
ATOM 658 C C . THR A 1 83 ? -13.278 -5.107 11.564 1.00 85.38 83 THR A C 1
ATOM 660 O O . THR A 1 83 ? -13.228 -6.329 11.428 1.00 85.38 83 THR A O 1
ATOM 663 N N . ILE A 1 84 ? -12.313 -4.421 12.167 1.00 82.75 84 ILE A N 1
ATOM 664 C CA . ILE A 1 84 ? -11.051 -4.962 12.657 1.00 82.75 84 ILE A CA 1
ATOM 665 C C . ILE A 1 84 ? -11.120 -5.074 14.178 1.00 82.75 84 ILE A C 1
ATOM 667 O O . ILE A 1 84 ? -11.211 -4.081 14.909 1.00 82.75 84 ILE A O 1
ATOM 671 N N . ASN A 1 85 ? -11.036 -6.313 14.6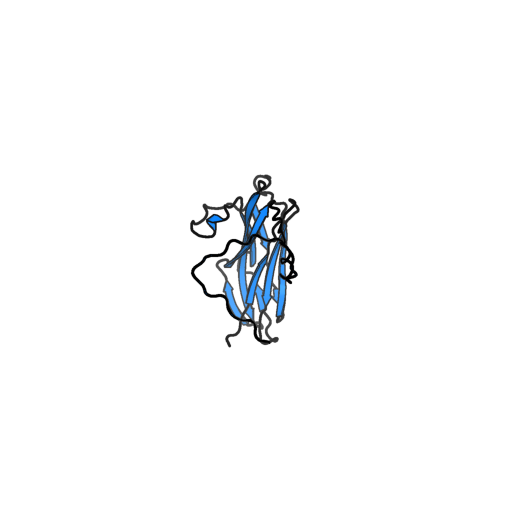55 1.00 82.31 85 ASN A N 1
ATOM 672 C CA . ASN A 1 85 ? -10.983 -6.612 16.079 1.00 82.31 85 ASN A CA 1
ATOM 673 C C . ASN A 1 85 ? -9.719 -6.024 16.745 1.00 82.31 85 ASN A C 1
ATOM 675 O O . ASN A 1 85 ? -8.699 -5.830 16.077 1.00 82.31 85 ASN A O 1
ATOM 679 N N . PRO A 1 86 ? -9.753 -5.776 18.066 1.00 77.38 86 PRO A N 1
ATOM 680 C CA . PRO A 1 86 ? -8.599 -5.279 18.813 1.00 77.38 86 PRO A CA 1
ATOM 681 C C . PRO A 1 86 ? -7.345 -6.136 18.603 1.00 77.38 86 PRO A C 1
ATOM 683 O O . PRO A 1 86 ? -7.419 -7.366 18.644 1.00 77.38 86 PRO A O 1
ATOM 686 N N . ASN A 1 87 ? -6.187 -5.491 18.426 1.00 72.12 87 ASN A N 1
ATOM 687 C CA . ASN A 1 87 ? -4.877 -6.137 18.253 1.00 72.12 87 ASN A CA 1
ATOM 688 C C . ASN A 1 87 ? -4.823 -7.138 17.092 1.00 72.12 87 ASN A C 1
ATOM 690 O O . ASN A 1 87 ? -4.045 -8.095 17.098 1.00 72.12 87 ASN A O 1
ATOM 694 N N . ARG A 1 88 ? -5.657 -6.913 16.074 1.00 78.19 88 ARG A N 1
ATOM 695 C CA . ARG A 1 88 ? -5.612 -7.626 14.803 1.00 78.19 88 ARG A CA 1
ATOM 696 C C . ARG A 1 88 ? -5.185 -6.681 13.688 1.00 78.19 88 ARG A C 1
ATOM 698 O O . ARG A 1 88 ? -5.467 -5.483 13.709 1.00 78.19 88 ARG A O 1
ATOM 705 N N . GLY A 1 89 ? -4.485 -7.260 12.720 1.00 79.19 89 GLY A N 1
ATOM 706 C CA . GLY A 1 89 ? -4.249 -6.653 11.421 1.00 79.19 89 GLY A CA 1
ATOM 707 C C . GLY A 1 89 ? -5.272 -7.163 10.416 1.00 79.19 89 GLY A C 1
ATOM 708 O O . GLY A 1 89 ? -5.719 -8.308 10.505 1.00 79.19 89 GLY A O 1
ATOM 709 N N . TYR A 1 90 ? -5.610 -6.323 9.454 1.00 80.56 90 TYR A N 1
ATOM 710 C CA . TYR A 1 90 ? -6.364 -6.685 8.271 1.00 80.56 90 TYR A CA 1
ATOM 711 C C . TYR A 1 90 ? -5.520 -6.355 7.043 1.00 80.56 90 TYR A C 1
ATOM 713 O O . TYR A 1 90 ? -5.075 -5.219 6.869 1.00 80.56 90 TYR A O 1
ATOM 721 N N . LYS A 1 91 ? -5.261 -7.369 6.216 1.00 83.94 91 LYS A N 1
ATOM 722 C CA . LYS A 1 91 ? -4.603 -7.189 4.924 1.00 83.94 91 LYS A CA 1
ATOM 723 C C . LYS A 1 91 ? -5.653 -6.674 3.948 1.00 83.94 91 LYS A C 1
ATOM 725 O O . LYS A 1 91 ? -6.628 -7.374 3.701 1.00 83.94 91 LYS A O 1
ATOM 730 N N . VAL A 1 92 ? -5.449 -5.461 3.449 1.00 81.38 92 VAL A N 1
ATOM 731 C CA . VAL A 1 92 ? -6.418 -4.765 2.600 1.00 81.38 92 VAL A CA 1
ATOM 732 C C . VAL A 1 92 ? -6.231 -5.158 1.146 1.00 81.38 92 VAL A C 1
ATOM 734 O O . VAL A 1 92 ? -7.147 -5.664 0.520 1.00 81.38 92 VAL A O 1
ATOM 737 N N . LEU A 1 93 ? -5.026 -4.950 0.625 1.00 83.56 93 LEU A N 1
ATOM 738 C CA . LEU A 1 93 ? -4.711 -5.151 -0.781 1.00 83.56 93 LEU A CA 1
ATOM 739 C C . LEU A 1 93 ? -3.370 -5.865 -0.879 1.00 83.56 93 LEU A C 1
ATOM 741 O O . LEU A 1 93 ? -2.443 -5.499 -0.164 1.00 83.56 93 LEU A O 1
ATOM 745 N N . GLU A 1 94 ? -3.259 -6.838 -1.778 1.00 85.94 94 GLU A N 1
ATOM 746 C CA . GLU A 1 94 ? -2.005 -7.501 -2.131 1.00 85.94 94 GLU A CA 1
ATOM 747 C C . GLU A 1 94 ? -1.981 -7.787 -3.633 1.00 85.94 94 GLU A C 1
ATOM 749 O O . GLU A 1 94 ? -2.975 -8.238 -4.206 1.00 85.94 94 GLU A O 1
ATOM 754 N N . PHE A 1 95 ? -0.847 -7.536 -4.280 1.00 86.62 95 PHE A N 1
ATOM 755 C CA . PHE A 1 95 ? -0.602 -7.981 -5.645 1.00 86.62 95 PHE A CA 1
ATOM 756 C C . PHE A 1 95 ? 0.885 -8.193 -5.896 1.00 86.62 95 PHE A C 1
ATOM 758 O O . PHE A 1 95 ? 1.735 -7.578 -5.262 1.00 86.62 95 PHE A O 1
ATOM 765 N N . LEU A 1 96 ? 1.187 -9.036 -6.878 1.00 87.19 96 LEU A N 1
ATOM 766 C CA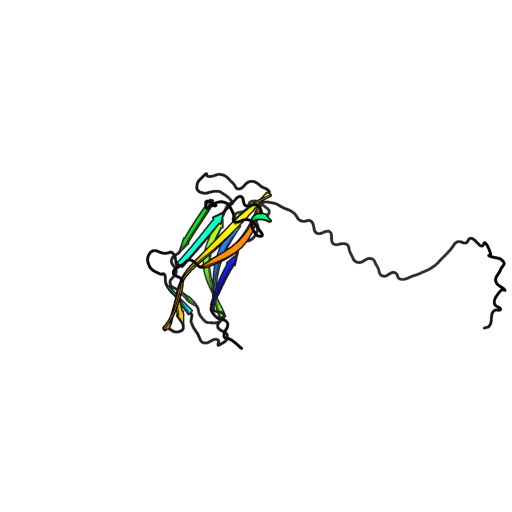 . LEU A 1 96 ? 2.533 -9.179 -7.411 1.00 87.19 96 LEU A CA 1
ATOM 767 C C . LEU A 1 96 ? 2.736 -8.171 -8.549 1.00 87.19 96 LEU A C 1
ATOM 769 O O . LEU A 1 96 ? 1.907 -8.089 -9.462 1.00 87.19 96 LEU A O 1
ATOM 773 N N . TRP A 1 97 ? 3.815 -7.398 -8.486 1.00 88.94 97 TRP A N 1
ATOM 774 C CA . TRP A 1 97 ? 4.236 -6.477 -9.536 1.00 88.94 97 TRP A CA 1
ATOM 775 C C . TRP A 1 97 ? 5.498 -6.991 -10.214 1.00 88.94 97 TRP A C 1
ATOM 777 O O . TRP A 1 97 ? 6.544 -7.104 -9.589 1.00 88.94 97 TRP A O 1
ATOM 787 N N . ASP A 1 98 ? 5.424 -7.262 -11.509 1.00 86.75 98 ASP A N 1
ATOM 788 C CA . ASP A 1 98 ? 6.535 -7.766 -12.320 1.00 86.75 98 ASP A CA 1
ATOM 789 C C . ASP A 1 98 ? 7.512 -6.667 -12.770 1.00 86.75 98 ASP A C 1
ATOM 791 O O . ASP A 1 98 ? 8.221 -6.854 -13.749 1.00 86.75 98 ASP A O 1
ATOM 795 N N . LEU A 1 99 ? 7.559 -5.520 -12.078 1.00 85.88 99 LEU A N 1
ATOM 796 C CA . LEU A 1 99 ? 8.417 -4.368 -12.396 1.00 85.88 99 LEU A CA 1
ATOM 797 C C . LEU A 1 99 ? 8.107 -3.698 -13.748 1.00 85.88 99 LEU A C 1
ATOM 799 O O . LEU A 1 99 ? 8.867 -2.841 -14.203 1.00 85.88 99 LEU A O 1
ATOM 803 N N . ARG A 1 100 ? 7.006 -4.066 -14.409 1.00 87.31 100 ARG A N 1
ATOM 804 C CA . ARG A 1 100 ? 6.598 -3.489 -15.690 1.00 87.31 100 ARG A CA 1
ATOM 805 C C . ARG A 1 100 ? 5.757 -2.232 -15.497 1.00 87.31 100 ARG A C 1
ATOM 807 O O . ARG A 1 100 ? 4.886 -2.182 -14.630 1.00 87.31 100 ARG A O 1
ATOM 814 N N . ASP A 1 101 ? 5.997 -1.237 -16.340 1.00 87.94 101 ASP A N 1
ATOM 815 C CA . ASP A 1 101 ? 5.062 -0.146 -16.587 1.00 87.94 101 ASP A CA 1
ATOM 816 C C . ASP A 1 101 ? 3.862 -0.674 -17.382 1.00 87.94 101 ASP A C 1
ATOM 818 O O . ASP A 1 101 ? 4.000 -1.128 -18.517 1.00 87.94 101 ASP A O 1
ATOM 822 N N . GLU A 1 102 ? 2.676 -0.634 -16.783 1.00 88.56 102 GLU A N 1
ATOM 823 C CA . GLU A 1 102 ? 1.430 -1.095 -17.397 1.00 88.56 102 GLU A CA 1
ATOM 824 C C . GLU A 1 102 ? 0.977 -0.211 -18.564 1.00 88.56 102 GLU A C 1
ATOM 826 O O . GLU A 1 102 ? 0.232 -0.679 -19.423 1.00 88.56 102 GLU A O 1
ATOM 831 N N . VAL A 1 103 ? 1.429 1.046 -18.622 1.00 85.88 103 VAL A N 1
ATOM 832 C CA . VAL A 1 103 ? 1.081 1.994 -19.686 1.00 85.88 103 VAL A CA 1
ATOM 833 C C . VAL A 1 103 ? 1.931 1.743 -20.927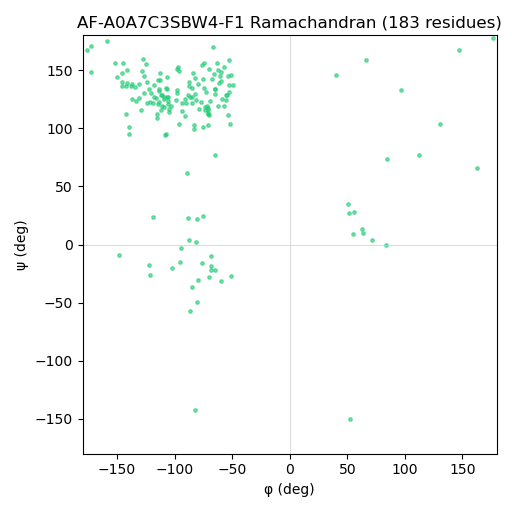 1.00 85.88 103 VAL A C 1
ATOM 835 O O . VAL A 1 103 ? 1.405 1.658 -22.036 1.00 85.88 103 VAL A O 1
ATOM 838 N N . THR A 1 104 ? 3.249 1.634 -20.758 1.00 87.12 104 THR A N 1
ATOM 839 C CA . THR A 1 104 ? 4.191 1.488 -21.884 1.00 87.12 104 THR A CA 1
ATOM 840 C C . THR A 1 104 ? 4.552 0.036 -22.191 1.00 87.12 104 THR A C 1
ATOM 842 O O . THR A 1 104 ? 5.117 -0.258 -23.246 1.00 87.12 104 THR A O 1
ATOM 845 N N . GLY A 1 105 ? 4.262 -0.885 -21.274 1.00 87.12 105 GLY A N 1
ATOM 846 C CA . GLY A 1 105 ? 4.688 -2.277 -21.333 1.00 87.12 105 GLY A CA 1
ATOM 847 C C . GLY A 1 105 ? 6.186 -2.475 -21.090 1.00 87.12 105 GLY A C 1
ATOM 848 O O . GLY A 1 105 ? 6.658 -3.607 -21.206 1.00 87.12 105 GLY A O 1
ATOM 849 N N . GLN A 1 106 ? 6.953 -1.428 -20.779 1.00 84.94 106 GLN A N 1
ATOM 850 C CA . GLN A 1 106 ? 8.398 -1.528 -20.576 1.00 84.94 106 GLN A CA 1
ATOM 851 C C . GLN A 1 106 ? 8.737 -2.009 -19.165 1.00 84.94 106 GLN A C 1
ATOM 853 O O . GLN A 1 106 ? 8.078 -1.659 -18.192 1.00 84.94 106 GLN A O 1
ATOM 858 N N . MET A 1 107 ? 9.784 -2.824 -19.055 1.00 85.06 107 MET A N 1
ATOM 859 C CA . MET A 1 107 ? 10.321 -3.236 -17.757 1.00 85.06 107 MET A CA 1
ATOM 860 C C . MET A 1 107 ? 11.114 -2.090 -17.135 1.00 85.06 107 MET A C 1
ATOM 862 O O . MET A 1 107 ? 11.857 -1.411 -17.849 1.00 85.06 107 MET A O 1
ATOM 866 N N . LEU A 1 108 ? 11.019 -1.925 -15.814 1.00 82.81 108 LEU A N 1
ATOM 867 C CA . LEU A 1 108 ? 11.913 -1.041 -15.076 1.00 82.81 108 LEU A CA 1
ATOM 868 C C . LEU A 1 108 ? 13.369 -1.451 -15.374 1.00 82.81 108 LEU A C 1
ATOM 870 O O . LEU A 1 108 ? 13.696 -2.643 -15.275 1.00 82.81 108 LEU A O 1
ATOM 874 N N . PRO A 1 109 ? 14.243 -0.510 -15.779 1.00 79.19 109 PRO A N 1
ATOM 875 C CA . PRO A 1 109 ? 15.632 -0.840 -16.057 1.00 79.19 109 PRO A CA 1
ATOM 876 C C . PRO A 1 109 ? 16.314 -1.413 -14.808 1.00 79.19 109 PRO A C 1
ATOM 878 O O . PRO A 1 109 ? 15.963 -1.014 -13.699 1.00 79.19 109 PRO A O 1
ATOM 881 N N . PRO A 1 110 ? 17.292 -2.324 -14.966 1.00 77.19 110 PRO A N 1
ATOM 882 C CA . PRO A 1 110 ? 18.085 -2.791 -13.834 1.00 77.19 110 PRO A CA 1
ATOM 883 C C . PRO A 1 110 ? 18.765 -1.620 -13.118 1.00 77.19 110 PRO A C 1
ATOM 885 O O . PRO A 1 110 ? 19.049 -0.586 -13.724 1.00 77.19 110 PRO A O 1
ATOM 888 N N . GLU A 1 111 ? 19.020 -1.814 -11.829 1.00 74.88 111 GLU A N 1
ATOM 889 C CA . GLU A 1 111 ? 19.655 -0.867 -10.911 1.00 74.88 111 GLU A CA 1
ATOM 890 C C . GLU A 1 111 ? 18.866 0.435 -10.695 1.00 74.88 111 GLU A C 1
ATOM 892 O O . GLU A 1 111 ? 19.382 1.399 -10.125 1.00 74.88 111 GLU A O 1
ATOM 897 N N . GLN A 1 112 ? 17.600 0.472 -11.117 1.00 78.50 112 GLN A N 1
ATOM 898 C CA . GLN A 1 112 ? 16.690 1.582 -10.856 1.00 78.50 112 GLN A CA 1
ATOM 899 C C . GLN A 1 112 ? 15.802 1.296 -9.650 1.00 78.50 112 GLN A C 1
ATOM 901 O O . GLN A 1 112 ? 15.484 0.142 -9.335 1.00 78.50 112 GLN A O 1
ATOM 906 N N . TRP A 1 113 ? 15.383 2.384 -9.007 1.00 79.56 113 TRP A N 1
ATOM 907 C CA . TRP A 1 113 ? 14.446 2.366 -7.896 1.00 79.56 113 TRP A CA 1
ATOM 908 C C . TRP A 1 113 ? 13.037 2.676 -8.397 1.00 79.56 113 TRP A C 1
ATOM 910 O O . TRP A 1 113 ? 12.844 3.429 -9.357 1.00 79.56 113 TRP A O 1
ATOM 920 N N . ALA A 1 114 ? 12.050 2.135 -7.703 1.00 81.88 114 ALA A N 1
ATOM 921 C CA . ALA A 1 114 ? 10.665 2.554 -7.760 1.00 81.88 114 ALA A CA 1
ATOM 922 C C . ALA A 1 114 ? 10.172 2.881 -6.346 1.00 81.88 114 ALA A C 1
ATOM 924 O O . ALA A 1 114 ? 10.699 2.382 -5.355 1.00 81.88 114 ALA A O 1
ATOM 925 N N . LEU A 1 115 ? 9.154 3.727 -6.257 1.00 81.62 115 LEU A N 1
ATOM 926 C CA . LEU A 1 115 ? 8.485 4.081 -5.014 1.00 81.62 115 LEU A CA 1
ATOM 927 C C . LEU A 1 115 ? 7.057 3.550 -5.057 1.00 81.62 115 LEU A C 1
ATOM 929 O O . LEU A 1 115 ? 6.286 3.942 -5.937 1.00 81.62 115 LEU A O 1
ATOM 933 N N . ALA A 1 116 ? 6.676 2.723 -4.086 1.00 83.56 116 ALA A N 1
ATOM 934 C CA . ALA A 1 116 ? 5.269 2.430 -3.853 1.00 83.56 116 ALA A CA 1
ATOM 935 C C . ALA A 1 116 ? 4.692 3.438 -2.851 1.00 83.56 116 ALA A C 1
ATOM 937 O O . ALA A 1 116 ? 5.145 3.577 -1.717 1.00 83.56 116 ALA A O 1
ATOM 938 N N . VAL A 1 117 ? 3.660 4.160 -3.275 1.00 82.31 117 VAL A N 1
ATOM 939 C CA . VAL A 1 117 ? 2.878 5.051 -2.418 1.00 82.31 117 VAL A CA 1
ATOM 940 C C . VAL A 1 117 ? 1.540 4.390 -2.150 1.00 82.31 117 VAL A C 1
ATOM 942 O O . VAL A 1 117 ? 0.797 4.073 -3.080 1.00 82.31 117 VAL A O 1
ATOM 945 N N . ILE A 1 118 ? 1.236 4.207 -0.873 1.00 83.75 118 ILE A N 1
ATOM 946 C CA . ILE A 1 118 ? -0.006 3.618 -0.392 1.00 83.75 118 ILE A CA 1
ATOM 947 C C . ILE A 1 118 ? -0.849 4.748 0.174 1.00 83.75 118 ILE A C 1
ATOM 949 O O . ILE A 1 118 ? -0.389 5.528 0.998 1.00 83.75 118 ILE A O 1
ATOM 953 N N . GLU A 1 119 ? -2.077 4.865 -0.290 1.00 84.75 119 GLU A N 1
ATOM 954 C CA . GLU A 1 119 ? -2.975 5.951 0.058 1.00 84.75 119 GLU A CA 1
ATOM 955 C C . GLU A 1 119 ? -4.227 5.379 0.700 1.00 84.75 119 GLU A C 1
ATOM 957 O O . GLU A 1 119 ? -4.833 4.459 0.150 1.00 84.75 119 GLU A O 1
ATOM 962 N N . PHE A 1 120 ? -4.611 5.931 1.846 1.00 83.75 120 PHE A N 1
ATOM 963 C CA . PHE A 1 120 ? -5.801 5.527 2.585 1.00 83.75 120 PHE A CA 1
ATOM 964 C C . PHE A 1 120 ? -6.826 6.658 2.593 1.00 83.75 120 PHE A C 1
ATOM 966 O O . PHE A 1 120 ? -6.488 7.795 2.918 1.00 83.75 120 PHE A O 1
ATOM 973 N N . CYS A 1 121 ? -8.072 6.325 2.277 1.00 86.44 121 CYS A N 1
ATOM 974 C CA . CYS A 1 121 ? -9.253 7.166 2.458 1.00 86.44 121 CYS A CA 1
ATOM 975 C C . CYS A 1 121 ? -10.297 6.373 3.240 1.00 86.44 121 CYS A C 1
ATOM 977 O O . CYS A 1 121 ? -10.267 5.142 3.260 1.00 86.44 121 CYS A O 1
ATOM 979 N N . GLY A 1 122 ? -11.250 7.061 3.854 1.00 87.50 122 GLY A N 1
ATOM 980 C CA . GLY A 1 122 ? -12.388 6.372 4.450 1.00 87.50 122 GLY A CA 1
ATOM 981 C C . GLY A 1 122 ? -12.932 7.031 5.701 1.00 87.50 122 GLY A C 1
ATOM 982 O O . GLY A 1 122 ? -12.317 7.915 6.301 1.00 87.50 122 GLY A O 1
ATOM 983 N N . GLU A 1 123 ? -14.109 6.570 6.100 1.00 87.62 123 GLU A N 1
ATOM 984 C CA . GLU A 1 123 ? -14.693 6.885 7.393 1.00 87.62 123 GLU A CA 1
ATOM 985 C C . GLU A 1 123 ? -14.211 5.879 8.425 1.00 87.62 123 GLU A C 1
ATOM 987 O O . GLU A 1 123 ? -14.225 4.671 8.184 1.00 87.62 123 GLU A O 1
ATOM 992 N N . PHE A 1 124 ? -13.842 6.383 9.596 1.00 81.50 124 PHE A N 1
ATOM 993 C CA . PHE A 1 124 ? -13.375 5.571 10.704 1.00 81.50 124 PHE A CA 1
ATOM 994 C C . PHE A 1 124 ? -14.409 5.590 11.817 1.00 81.50 124 PHE A C 1
ATOM 996 O O . PHE A 1 124 ? -14.858 6.646 12.275 1.00 81.50 124 PHE A O 1
ATOM 1003 N N . TRP A 1 125 ? -14.764 4.394 12.256 1.00 84.81 125 TRP A N 1
ATOM 1004 C CA . TRP A 1 125 ? -15.753 4.147 13.286 1.00 84.81 125 TRP A CA 1
ATOM 1005 C C . TRP A 1 125 ? -15.114 3.312 14.392 1.00 84.81 125 TRP A C 1
ATOM 1007 O O . TRP A 1 125 ? -14.343 2.394 14.112 1.00 84.81 125 T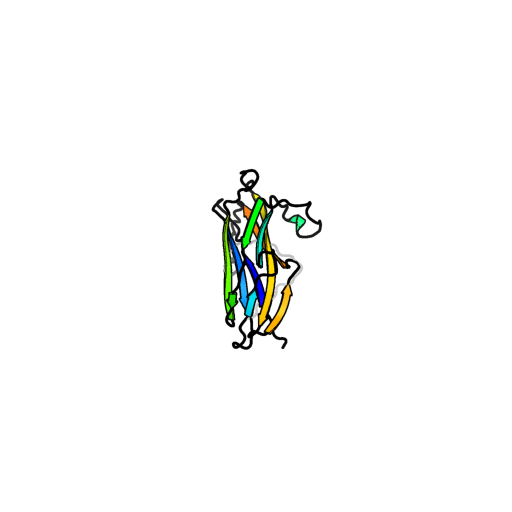RP A O 1
ATOM 1017 N N . VAL A 1 126 ? -15.432 3.617 15.644 1.00 80.81 126 VAL A N 1
ATOM 1018 C CA . VAL A 1 126 ? -14.985 2.863 16.817 1.00 80.81 126 VAL A CA 1
ATOM 1019 C C . VAL A 1 126 ? -16.210 2.441 17.603 1.00 80.81 126 VAL A C 1
ATOM 1021 O O . VAL A 1 126 ? -17.014 3.282 17.985 1.00 80.81 126 VAL A O 1
ATOM 1024 N N . ASP A 1 127 ? -16.376 1.133 17.797 1.00 82.12 127 ASP A N 1
ATOM 1025 C CA . ASP A 1 127 ? -17.530 0.545 18.497 1.00 82.12 127 ASP A CA 1
ATOM 1026 C C . ASP A 1 127 ? -18.897 1.049 17.984 1.00 82.12 127 ASP A C 1
ATOM 1028 O O . ASP A 1 127 ? -19.855 1.200 18.737 1.00 82.12 127 ASP A O 1
ATOM 1032 N N . GLY A 1 128 ? -18.989 1.302 16.674 1.00 81.81 128 GLY A N 1
ATOM 1033 C CA . GLY A 1 128 ? -20.204 1.793 16.016 1.00 81.81 128 GLY A CA 1
ATOM 1034 C C . GLY A 1 128 ? -20.412 3.310 16.075 1.00 81.81 128 GLY A C 1
ATOM 1035 O O . GLY A 1 128 ? -21.372 3.799 15.484 1.00 81.81 128 GLY A O 1
ATOM 1036 N N . GLU A 1 129 ? -19.515 4.068 16.709 1.00 82.19 129 GLU A N 1
ATOM 1037 C CA . GLU A 1 129 ? -19.518 5.534 16.710 1.00 82.19 129 GLU A CA 1
ATOM 1038 C C . GLU A 1 129 ? -18.539 6.085 15.665 1.00 82.19 129 GLU A C 1
ATOM 1040 O O . GLU A 1 129 ? -17.391 5.645 15.580 1.00 82.19 129 GLU A O 1
ATOM 1045 N N . ARG A 1 130 ? -18.973 7.057 14.853 1.00 83.69 130 ARG A N 1
ATOM 1046 C CA . ARG A 1 130 ? -18.106 7.700 13.856 1.00 83.69 130 ARG A CA 1
ATOM 1047 C C . ARG A 1 130 ? -17.131 8.635 14.560 1.00 83.69 130 ARG A C 1
ATOM 1049 O O . ARG A 1 130 ? -17.553 9.623 15.151 1.00 83.69 130 ARG A O 1
ATOM 1056 N N . ILE A 1 131 ? -15.836 8.362 14.431 1.00 80.00 131 ILE A N 1
ATOM 1057 C CA . ILE A 1 131 ? -14.783 9.160 15.076 1.00 80.00 131 ILE A CA 1
ATOM 1058 C C . ILE A 1 131 ? -14.082 10.125 14.117 1.00 80.00 131 ILE A C 1
ATOM 1060 O O . ILE A 1 131 ? -13.466 11.088 14.564 1.00 80.00 131 ILE A O 1
ATOM 1064 N N . GLY A 1 132 ? -14.157 9.889 12.803 1.00 81.44 132 GLY A N 1
ATOM 1065 C CA . GLY A 1 132 ? -13.509 10.761 11.828 1.00 81.44 132 GLY A CA 1
ATOM 1066 C C . GLY A 1 132 ? -13.635 10.300 10.383 1.00 81.44 132 GLY A C 1
ATOM 1067 O O . GLY A 1 132 ? -14.214 9.253 10.079 1.00 81.44 132 GLY A O 1
ATOM 1068 N N . VAL A 1 133 ? -13.086 11.113 9.485 1.00 84.38 133 VAL A N 1
ATOM 1069 C CA . VAL A 1 133 ? -13.045 10.861 8.046 1.00 84.38 133 VAL A CA 1
ATOM 1070 C C . VAL A 1 133 ? -11.706 11.318 7.473 1.00 84.38 133 VAL A C 1
ATOM 1072 O O . VAL A 1 133 ? -11.189 12.366 7.857 1.00 84.38 133 VAL A O 1
ATOM 1075 N N . ILE A 1 134 ? -11.150 10.519 6.567 1.00 81.31 134 ILE A N 1
ATOM 1076 C CA . ILE A 1 134 ? -10.018 10.887 5.717 1.00 81.31 134 ILE A CA 1
ATOM 1077 C C . ILE A 1 134 ? -10.576 11.082 4.305 1.00 81.31 134 ILE A C 1
ATOM 1079 O O . ILE A 1 134 ? -10.779 10.109 3.575 1.00 81.31 134 ILE A O 1
ATOM 1083 N N . GLU A 1 135 ? -10.888 12.334 3.962 1.00 79.19 135 GLU A N 1
ATOM 1084 C CA . GLU A 1 135 ? -11.380 12.722 2.630 1.00 79.19 135 GLU A CA 1
ATOM 1085 C C . GLU A 1 135 ? -10.223 12.966 1.654 1.00 79.19 135 GLU A C 1
ATOM 1087 O O . GLU A 1 135 ? -10.303 12.602 0.486 1.00 79.19 135 GLU A O 1
ATOM 1092 N N . GLU A 1 136 ? -9.113 13.528 2.133 1.00 80.44 136 GLU A N 1
ATOM 1093 C CA . GLU A 1 136 ? -7.880 13.621 1.354 1.00 80.44 136 GLU A CA 1
ATOM 1094 C C . GLU A 1 136 ? -7.004 12.391 1.622 1.00 80.44 136 GLU A C 1
ATOM 1096 O O . GLU A 1 136 ? -6.686 12.135 2.786 1.00 80.44 136 GLU A O 1
ATOM 1101 N N . PRO A 1 137 ? -6.580 11.633 0.590 1.00 79.62 137 PRO A N 1
ATOM 1102 C CA . PRO A 1 137 ? -5.856 10.389 0.801 1.00 79.62 137 PRO A CA 1
ATOM 1103 C C . PRO A 1 137 ? -4.586 10.576 1.635 1.00 79.62 137 PRO A C 1
ATOM 1105 O O . PRO A 1 137 ? -3.641 11.257 1.220 1.00 79.62 137 PRO A O 1
ATOM 1108 N N . LEU A 1 138 ? -4.530 9.909 2.789 1.00 76.81 138 LEU A N 1
ATOM 1109 C CA . LEU A 1 138 ? -3.328 9.868 3.609 1.00 76.81 138 LEU A CA 1
ATOM 1110 C C . LEU A 1 138 ? -2.284 9.003 2.909 1.00 76.81 138 LEU A C 1
ATOM 1112 O O . LEU A 1 138 ? -2.491 7.803 2.729 1.00 76.81 138 LEU A O 1
ATOM 1116 N N . LYS A 1 139 ? -1.152 9.608 2.552 1.00 75.94 139 LYS A N 1
ATOM 1117 C CA . LYS A 1 139 ? -0.042 8.923 1.886 1.00 75.94 139 LYS A CA 1
ATOM 1118 C C . LYS A 1 139 ? 0.884 8.285 2.911 1.00 75.94 139 LYS A C 1
ATOM 1120 O O . LYS A 1 139 ? 1.415 8.958 3.790 1.00 75.94 139 LYS A O 1
ATOM 1125 N N . VAL A 1 140 ? 1.128 6.998 2.739 1.00 67.88 140 VAL A N 1
ATOM 1126 C CA . VAL A 1 140 ? 2.107 6.205 3.469 1.00 67.88 140 VAL A CA 1
ATOM 1127 C C . VAL A 1 140 ? 3.119 5.692 2.450 1.00 67.88 140 VAL A C 1
ATOM 1129 O O . VAL A 1 140 ? 2.746 5.116 1.426 1.00 67.88 140 VAL A O 1
ATOM 1132 N N . ALA A 1 141 ? 4.405 5.937 2.698 1.00 60.28 141 ALA A N 1
ATOM 1133 C CA . AL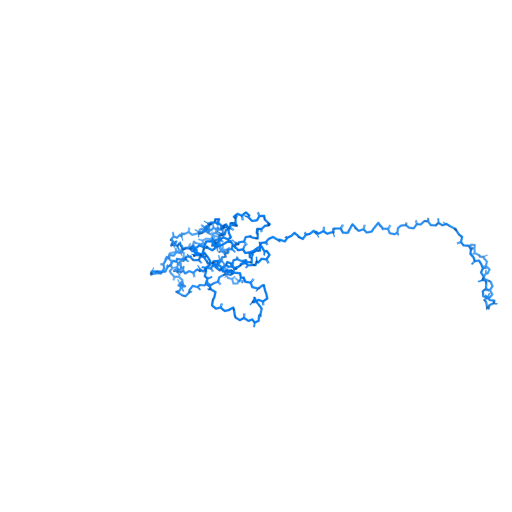A A 1 141 ? 5.464 5.403 1.852 1.00 60.28 141 ALA A CA 1
ATOM 1134 C C . ALA A 1 141 ? 5.564 3.889 2.083 1.00 60.28 141 ALA A C 1
ATOM 1136 O O . ALA A 1 141 ? 5.903 3.440 3.178 1.00 60.28 141 ALA A O 1
ATOM 1137 N N . GLY A 1 142 ? 5.228 3.109 1.061 1.00 58.56 142 GLY A N 1
ATOM 1138 C CA . GLY A 1 142 ? 5.353 1.660 1.049 1.00 58.56 142 GLY A CA 1
ATOM 1139 C C . GLY A 1 142 ? 6.724 1.253 0.536 1.00 58.56 142 GLY A C 1
ATOM 1140 O O . GLY A 1 142 ? 6.794 0.601 -0.486 1.00 58.56 142 GLY A O 1
ATOM 1141 N N . GLY A 1 143 ? 7.794 1.646 1.223 1.00 63.25 143 GLY A N 1
ATOM 1142 C CA . GLY A 1 143 ? 9.156 1.220 0.898 1.00 63.25 143 GLY A CA 1
ATOM 1143 C C . GLY A 1 143 ? 9.716 1.710 -0.445 1.00 63.25 143 GLY A C 1
ATOM 1144 O O . GLY A 1 143 ? 9.010 2.097 -1.379 1.00 63.25 143 GLY A O 1
ATOM 1145 N N . ASP A 1 144 ? 11.038 1.686 -0.498 1.00 68.19 144 ASP A N 1
ATOM 1146 C CA . ASP A 1 144 ? 11.807 1.769 -1.725 1.00 68.19 144 ASP A CA 1
ATOM 1147 C C . ASP A 1 144 ? 11.815 0.370 -2.381 1.00 68.19 144 ASP A C 1
ATOM 1149 O O . ASP A 1 144 ? 11.936 -0.615 -1.660 1.00 68.19 144 ASP A O 1
ATOM 1153 N N . ILE A 1 145 ? 11.648 0.270 -3.707 1.00 73.44 145 ILE A N 1
ATOM 1154 C CA . ILE A 1 145 ? 11.709 -0.997 -4.462 1.00 73.44 145 ILE A CA 1
ATOM 1155 C C . ILE A 1 145 ? 12.906 -0.938 -5.402 1.00 73.44 145 ILE A C 1
ATOM 1157 O O . ILE A 1 145 ? 12.907 -0.172 -6.369 1.00 73.44 145 ILE A O 1
ATOM 1161 N N . TYR A 1 146 ? 13.911 -1.762 -5.151 1.00 73.69 146 TYR A N 1
ATOM 1162 C CA . TYR A 1 146 ? 15.139 -1.789 -5.926 1.00 73.69 146 TYR A CA 1
ATOM 1163 C C . TYR A 1 146 ? 15.241 -3.006 -6.846 1.00 73.69 146 TYR A C 1
ATOM 1165 O O . TYR A 1 146 ? 14.819 -4.111 -6.501 1.00 73.69 146 TYR A O 1
ATOM 1173 N N . THR A 1 147 ? 15.836 -2.801 -8.024 1.00 67.06 147 THR A N 1
ATOM 1174 C CA . THR A 1 147 ? 16.075 -3.855 -9.015 1.00 67.06 147 THR A CA 1
ATOM 1175 C C . THR A 1 147 ? 17.562 -4.208 -9.102 1.00 67.06 147 THR A C 1
ATOM 1177 O O . THR A 1 147 ? 18.306 -3.604 -9.860 1.00 67.06 147 THR A O 1
ATOM 1180 N N . GLY A 1 148 ? 18.002 -5.234 -8.368 1.00 57.66 148 GLY A N 1
ATOM 1181 C CA . GLY A 1 148 ? 19.279 -5.922 -8.633 1.00 57.66 148 GLY A CA 1
ATOM 1182 C C . GLY A 1 148 ? 20.559 -5.310 -8.043 1.00 57.66 148 GLY A C 1
ATOM 1183 O O . GLY A 1 148 ? 21.394 -4.801 -8.779 1.00 57.66 148 GLY A O 1
ATOM 1184 N N . MET A 1 149 ? 20.768 -5.427 -6.724 1.00 51.78 149 MET A N 1
ATOM 1185 C CA . MET A 1 149 ? 22.075 -5.172 -6.090 1.00 51.78 149 MET A CA 1
ATOM 1186 C C . MET A 1 149 ? 22.305 -6.259 -5.066 1.00 51.78 149 MET A C 1
ATOM 1188 O O . MET A 1 149 ? 21.493 -6.481 -4.171 1.00 51.78 149 MET A O 1
ATOM 1192 N N . GLU A 1 150 ? 23.440 -6.916 -5.220 1.00 44.31 150 GLU A N 1
ATOM 1193 C CA . GLU A 1 150 ? 23.984 -7.865 -4.273 1.00 44.31 150 GLU A CA 1
ATOM 1194 C C . GLU A 1 150 ? 24.942 -7.091 -3.360 1.00 44.31 150 GLU A C 1
ATOM 1196 O O . GLU A 1 150 ? 25.938 -6.535 -3.822 1.00 44.31 150 GLU A O 1
ATOM 1201 N N . ILE A 1 151 ? 24.622 -6.986 -2.067 1.00 40.06 151 ILE A N 1
ATOM 1202 C CA . ILE A 1 151 ? 25.610 -6.562 -1.069 1.00 40.06 151 ILE A CA 1
ATOM 1203 C C . ILE A 1 151 ? 26.184 -7.836 -0.459 1.00 40.06 151 ILE A C 1
ATOM 1205 O O . ILE A 1 151 ? 25.551 -8.468 0.386 1.00 40.06 151 ILE A O 1
ATOM 1209 N N . GLU A 1 152 ? 27.396 -8.198 -0.865 1.00 34.72 152 GLU A N 1
ATOM 1210 C CA . GLU A 1 152 ? 28.189 -9.195 -0.155 1.00 34.72 152 GLU A CA 1
ATOM 1211 C C . GLU A 1 152 ? 28.669 -8.587 1.176 1.00 34.72 152 GLU A C 1
ATOM 1213 O O . GLU A 1 152 ? 29.461 -7.642 1.209 1.00 34.72 152 GLU A O 1
ATOM 1218 N N . ILE A 1 153 ? 28.161 -9.096 2.302 1.00 36.38 153 ILE A N 1
ATOM 1219 C CA . ILE A 1 153 ? 28.644 -8.713 3.634 1.00 36.38 153 ILE A CA 1
ATOM 1220 C C . ILE A 1 153 ? 29.881 -9.557 3.942 1.00 36.38 153 ILE A C 1
ATOM 1222 O O . ILE A 1 153 ? 29.770 -10.720 4.331 1.00 36.38 153 ILE A O 1
ATOM 1226 N N . ILE A 1 154 ? 31.069 -8.960 3.818 1.00 42.97 154 ILE A N 1
ATOM 1227 C CA . ILE A 1 154 ? 32.302 -9.571 4.323 1.00 42.97 154 ILE A CA 1
ATOM 1228 C C . ILE A 1 154 ? 32.257 -9.524 5.854 1.00 42.97 154 ILE A C 1
ATOM 1230 O O . ILE A 1 154 ? 32.499 -8.487 6.476 1.00 42.97 154 ILE A O 1
ATOM 1234 N N . VAL A 1 155 ? 31.948 -10.661 6.478 1.00 40.75 155 VAL A N 1
ATOM 1235 C CA . VAL A 1 155 ? 32.118 -10.840 7.922 1.00 40.75 155 VAL A CA 1
ATOM 1236 C C . VAL A 1 155 ? 33.606 -11.018 8.184 1.00 40.75 155 VAL A C 1
ATOM 1238 O O . VAL A 1 155 ? 34.158 -12.092 7.963 1.00 40.75 155 VAL A O 1
ATOM 1241 N N . ILE A 1 156 ? 34.266 -9.957 8.649 1.00 52.25 156 ILE A N 1
ATOM 1242 C CA . ILE A 1 156 ? 35.617 -10.072 9.198 1.00 52.25 156 ILE A CA 1
ATOM 1243 C C . ILE A 1 156 ? 35.468 -10.815 10.535 1.00 52.25 156 ILE A C 1
ATOM 1245 O O . ILE A 1 156 ? 34.853 -10.264 11.454 1.00 52.25 156 ILE A O 1
ATOM 1249 N N . PRO A 1 157 ? 35.957 -12.063 10.670 1.00 55.62 157 PRO A N 1
ATOM 1250 C CA . PRO A 1 157 ? 35.915 -12.743 11.954 1.00 55.62 157 PRO A CA 1
ATOM 1251 C C . PRO A 1 157 ? 36.721 -11.924 12.971 1.00 55.62 157 PRO A C 1
ATOM 1253 O O . PRO A 1 157 ? 37.733 -11.320 12.599 1.00 55.62 157 PRO A O 1
ATOM 1256 N N . PRO A 1 158 ? 36.305 -11.878 14.248 1.00 56.31 158 PRO A N 1
ATOM 1257 C CA . PRO A 1 158 ? 37.105 -11.227 15.271 1.00 56.31 158 PRO A CA 1
ATOM 1258 C C . PRO A 1 158 ? 38.502 -11.848 15.261 1.00 56.31 158 PRO A C 1
ATOM 1260 O O . PRO A 1 158 ? 38.641 -13.074 15.296 1.00 56.31 158 PRO A O 1
ATOM 1263 N N . SER A 1 159 ? 39.530 -10.998 15.185 1.00 64.69 159 SER A N 1
ATOM 1264 C CA . SER A 1 159 ? 40.916 -11.434 15.333 1.00 64.69 159 SER A CA 1
ATOM 1265 C C . SER A 1 159 ? 41.026 -12.308 16.587 1.00 64.69 159 SER A C 1
ATOM 1267 O O . SER A 1 159 ? 40.434 -11.948 17.613 1.00 64.69 159 SER A O 1
ATOM 1269 N N . PRO A 1 160 ? 41.755 -13.440 16.540 1.00 60.59 160 PRO A N 1
ATOM 1270 C CA . PRO A 1 160 ? 41.974 -14.255 17.724 1.00 60.59 160 PRO A CA 1
ATOM 1271 C C . PRO A 1 160 ? 42.496 -13.373 18.863 1.00 60.59 160 PRO A C 1
ATOM 1273 O O . PRO A 1 160 ? 43.235 -12.417 18.593 1.00 60.59 160 PRO A O 1
ATOM 1276 N N . PRO A 1 161 ? 42.137 -13.659 20.127 1.00 49.56 161 PRO A N 1
ATOM 1277 C CA . PRO A 1 161 ? 42.696 -12.921 21.245 1.00 49.56 161 PRO A CA 1
ATOM 1278 C C . PRO A 1 161 ? 44.221 -12.965 21.137 1.00 49.56 161 PRO A C 1
ATOM 1280 O O . PRO A 1 161 ? 44.798 -14.033 20.927 1.00 49.56 161 PRO A O 1
ATOM 1283 N N . LEU A 1 162 ? 44.862 -11.799 21.257 1.00 56.84 162 LEU A N 1
ATOM 1284 C CA . LEU A 1 162 ? 46.312 -11.674 21.392 1.00 56.84 162 LEU A CA 1
ATOM 1285 C C . LEU A 1 162 ? 46.729 -12.323 22.723 1.00 56.84 162 LEU A C 1
ATOM 1287 O O . LEU A 1 162 ? 46.938 -11.656 23.732 1.00 56.84 162 LEU A O 1
ATOM 1291 N N . GLY A 1 163 ? 46.775 -13.653 22.732 1.00 39.31 163 GLY A N 1
ATOM 1292 C CA . GLY A 1 163 ? 47.344 -14.487 23.776 1.00 39.31 163 GLY A CA 1
ATOM 1293 C C . GLY A 1 163 ? 48.803 -14.739 23.435 1.00 39.31 163 GLY A C 1
ATOM 1294 O O . GLY A 1 163 ? 49.108 -15.390 22.440 1.00 39.31 163 GLY A O 1
ATOM 1295 N N . GLY A 1 164 ? 49.687 -14.139 24.229 1.00 40.84 164 GLY A N 1
ATOM 1296 C CA . GLY A 1 164 ? 51.122 -14.099 23.991 1.00 40.84 164 GLY A CA 1
ATOM 1297 C C . GLY A 1 164 ? 51.849 -15.441 24.074 1.00 40.84 164 GLY A C 1
ATOM 1298 O O . GLY A 1 164 ? 51.323 -16.444 24.550 1.00 40.84 164 GLY A O 1
ATOM 1299 N N . GLY A 1 165 ? 53.114 -15.411 23.650 1.00 34.97 165 GLY A N 1
ATOM 1300 C CA . GLY A 1 165 ? 54.023 -16.542 23.814 1.00 34.97 165 GLY A CA 1
ATOM 1301 C C . GLY A 1 165 ? 55.267 -16.518 22.929 1.00 34.97 165 GLY A C 1
ATOM 1302 O O . GLY A 1 165 ? 55.402 -17.369 22.070 1.00 34.97 165 GLY A O 1
ATOM 1303 N N . SER A 1 166 ? 56.140 -15.539 23.172 1.00 36.12 166 SER A N 1
ATOM 1304 C CA . SER A 1 166 ? 57.615 -15.592 23.222 1.00 36.12 166 SER A CA 1
ATOM 1305 C C . SER A 1 166 ? 58.495 -16.402 22.243 1.00 36.12 166 SER A C 1
ATOM 1307 O O . SER A 1 166 ? 58.288 -17.580 21.982 1.00 36.12 166 SER A O 1
ATOM 1309 N N . SER A 1 167 ? 59.660 -15.771 21.994 1.00 36.47 167 SER A N 1
ATOM 1310 C CA . SER A 1 167 ? 60.988 -16.268 21.552 1.00 36.47 167 SER A CA 1
ATOM 1311 C C . SER A 1 167 ? 61.263 -16.161 20.043 1.00 36.47 167 SER A C 1
ATOM 1313 O O . SER A 1 167 ? 60.420 -16.509 19.235 1.00 36.47 167 SER A O 1
ATOM 1315 N N . SER A 1 168 ? 62.405 -15.664 19.554 1.00 39.28 168 SER A N 1
ATOM 1316 C CA . SER A 1 168 ? 63.647 -15.155 20.163 1.00 39.28 168 SER A CA 1
ATOM 1317 C C . SER A 1 168 ? 64.534 -14.546 19.064 1.00 39.28 168 SER A C 1
ATOM 1319 O O . SER A 1 168 ? 64.560 -15.071 17.955 1.00 39.28 168 SER A O 1
ATOM 1321 N N . GLY A 1 169 ? 65.317 -13.518 19.408 1.00 35.56 169 GLY A N 1
ATOM 1322 C CA . GLY A 1 169 ? 66.417 -12.961 18.603 1.00 35.56 169 GLY A CA 1
ATOM 1323 C C . GLY A 1 169 ? 66.288 -11.437 18.512 1.00 35.56 169 GLY A C 1
ATOM 1324 O O . GLY A 1 169 ? 65.402 -10.943 17.838 1.00 35.56 169 GLY A O 1
ATOM 1325 N N . GLY A 1 170 ? 67.037 -10.592 19.216 1.00 33.22 170 GLY A N 1
ATOM 1326 C CA . GLY A 1 170 ? 68.403 -10.725 19.702 1.00 33.22 170 GLY A CA 1
ATOM 1327 C C . GLY A 1 170 ? 69.283 -9.732 18.941 1.00 33.22 170 GLY A C 1
ATOM 1328 O O . GLY A 1 170 ? 70.002 -10.135 18.039 1.00 33.22 170 GLY A O 1
ATOM 1329 N N . SER A 1 171 ? 69.236 -8.444 19.295 1.00 37.34 171 SER A N 1
ATOM 1330 C CA . SER A 1 171 ? 70.325 -7.510 18.983 1.00 37.34 171 SER A CA 1
ATOM 1331 C C . SER A 1 171 ? 70.561 -6.574 20.167 1.00 37.34 171 SER A C 1
ATOM 1333 O O . SER A 1 171 ? 69.816 -5.625 20.405 1.00 37.34 171 SER A O 1
ATOM 1335 N N . ASN A 1 172 ? 71.605 -6.890 20.929 1.00 38.69 172 ASN A N 1
ATOM 1336 C CA . ASN A 1 172 ? 72.187 -6.013 21.931 1.00 38.69 172 ASN A CA 1
ATOM 1337 C C . ASN A 1 172 ? 72.930 -4.872 21.232 1.00 38.69 172 ASN A C 1
ATOM 1339 O O . ASN A 1 172 ? 73.943 -5.126 20.588 1.00 38.69 172 ASN A O 1
ATOM 1343 N N . THR A 1 173 ? 72.510 -3.633 21.466 1.00 44.78 173 THR A N 1
ATOM 1344 C CA . THR A 1 173 ? 73.437 -2.496 21.528 1.00 44.78 173 THR A CA 1
ATOM 1345 C C . THR A 1 173 ? 72.978 -1.549 22.629 1.00 44.78 173 THR A C 1
ATOM 1347 O O . THR A 1 173 ? 71.906 -0.956 22.579 1.00 44.78 173 THR A O 1
ATOM 1350 N N . THR A 1 174 ? 73.817 -1.518 23.655 1.00 49.38 174 THR A N 1
ATOM 1351 C CA . THR A 1 174 ? 73.813 -0.755 24.901 1.00 49.38 174 THR A CA 1
ATOM 1352 C C . THR A 1 174 ? 73.954 0.750 24.676 1.00 49.38 174 THR A C 1
ATOM 1354 O O . THR A 1 174 ? 74.913 1.178 24.038 1.00 49.38 174 THR A O 1
ATOM 1357 N N . ASP A 1 175 ? 73.062 1.545 25.275 1.00 52.50 175 ASP A N 1
ATOM 1358 C CA . ASP A 1 175 ? 73.285 2.978 25.503 1.00 52.50 175 ASP A CA 1
ATOM 1359 C C . ASP A 1 175 ? 74.081 3.152 26.822 1.00 52.50 175 ASP A C 1
ATOM 1361 O O . ASP A 1 175 ? 73.678 2.581 27.844 1.00 52.50 175 ASP A O 1
ATOM 1365 N N . PRO A 1 176 ? 75.222 3.871 26.836 1.00 55.69 176 PRO A N 1
ATOM 1366 C CA . PRO A 1 176 ? 76.244 3.786 27.886 1.00 55.69 176 PRO A CA 1
ATOM 1367 C C . PRO A 1 176 ? 75.937 4.610 29.145 1.00 55.69 176 PRO A C 1
ATOM 1369 O O . PRO A 1 176 ? 76.766 4.687 30.049 1.00 55.69 176 PRO A O 1
ATOM 1372 N N . THR A 1 177 ? 74.786 5.277 29.208 1.00 59.41 177 THR A N 1
ATOM 1373 C CA . THR A 1 177 ? 74.513 6.310 30.222 1.00 59.41 177 THR A CA 1
ATOM 1374 C C . THR A 1 177 ? 73.783 5.808 31.466 1.00 59.41 177 THR A C 1
ATOM 1376 O O . THR A 1 177 ? 73.587 6.574 32.412 1.00 59.41 177 THR A O 1
ATOM 1379 N N . LYS A 1 178 ? 73.397 4.527 31.518 1.00 57.94 178 LYS A N 1
ATOM 1380 C CA . LYS A 1 178 ? 72.618 3.980 32.635 1.00 57.94 178 LYS A CA 1
ATOM 1381 C C . LYS A 1 178 ? 73.413 2.934 33.428 1.00 57.94 178 LYS A C 1
ATOM 1383 O O . LYS A 1 178 ? 73.788 1.911 32.857 1.00 57.94 178 LYS A O 1
ATOM 1388 N N . PRO A 1 179 ? 73.636 3.136 34.740 1.00 66.31 179 PRO A N 1
ATOM 1389 C CA . PRO A 1 179 ? 74.259 2.123 35.586 1.00 66.31 179 PRO A CA 1
ATOM 1390 C C . PRO A 1 179 ? 73.404 0.843 35.623 1.00 66.31 179 PRO A C 1
ATOM 1392 O O . PRO A 1 179 ? 72.172 0.944 35.707 1.00 66.31 179 PRO A O 1
ATOM 1395 N N . PRO A 1 180 ? 74.014 -0.355 35.570 1.00 68.44 180 PRO A N 1
ATOM 1396 C CA . PRO A 1 180 ? 73.278 -1.613 35.624 1.00 68.44 180 PRO A CA 1
ATOM 1397 C C . PRO A 1 180 ? 72.586 -1.769 36.983 1.00 68.44 180 PRO A C 1
ATOM 1399 O O . PRO A 1 180 ? 73.189 -1.537 38.031 1.00 68.44 180 PRO A O 1
ATOM 1402 N N . LYS A 1 181 ? 71.305 -2.162 36.970 1.00 66.06 181 LYS A N 1
ATOM 1403 C CA . LYS A 1 181 ? 70.588 -2.504 38.205 1.00 66.06 181 LYS A CA 1
ATOM 1404 C C . LYS A 1 181 ? 71.095 -3.853 38.737 1.00 66.06 181 LYS A C 1
ATOM 1406 O O . LYS A 1 181 ? 71.147 -4.802 37.953 1.00 66.06 181 LYS A O 1
ATOM 1411 N N . PRO A 1 182 ? 71.432 -3.960 40.033 1.00 64.44 182 PRO A N 1
ATOM 1412 C CA . PRO A 1 182 ? 71.761 -5.239 40.653 1.00 64.44 182 PRO A CA 1
ATOM 1413 C C . PRO A 1 182 ? 70.512 -6.140 40.791 1.00 64.44 182 PRO A C 1
ATOM 1415 O O . PRO A 1 182 ? 69.398 -5.614 40.890 1.00 64.44 182 PRO A O 1
ATOM 1418 N N . PRO A 1 183 ? 70.674 -7.478 40.764 1.00 55.50 183 PRO A N 1
ATOM 1419 C CA . PRO A 1 183 ? 69.573 -8.434 40.834 1.00 55.50 183 PRO A CA 1
ATOM 1420 C C . PRO A 1 183 ? 69.306 -8.877 42.278 1.00 55.50 183 PRO A C 1
ATOM 1422 O O . PRO A 1 183 ? 70.184 -9.467 42.896 1.00 55.50 183 PRO A O 1
ATOM 1425 N N . GLU A 1 184 ? 68.098 -8.670 42.794 1.00 51.62 184 GLU A N 1
ATOM 1426 C CA . GLU A 1 184 ? 67.670 -9.180 44.113 1.00 51.62 184 GLU A CA 1
ATOM 1427 C C . GLU A 1 184 ? 66.213 -9.660 43.957 1.00 51.62 184 GLU A C 1
ATOM 1429 O O . GLU A 1 184 ? 65.352 -8.852 43.603 1.00 51.62 184 GLU A O 1
ATOM 1434 N N . TRP A 1 185 ? 66.000 -10.964 43.708 1.00 51.84 185 TRP A N 1
ATOM 1435 C CA . TRP A 1 185 ? 65.844 -12.109 44.640 1.00 51.84 185 TRP A CA 1
ATOM 1436 C C . TRP A 1 185 ? 64.511 -12.079 45.393 1.00 51.84 185 TRP A C 1
ATOM 1438 O O . TRP A 1 185 ? 64.334 -11.204 46.266 1.00 51.84 185 TRP A O 1
#